Protein AF-0000000072587285 (afdb_homodimer)

Foldseek 3Di:
DPPPPPPPQQPPPVDDCPVCVVPVPPPDPPDPPPVVAPDWDKDWDDDPWWIKMKTFAPPFDPVQWDWDADFQKIKIKGFAADPPDDDVPDDDDDDRHDGGMDMDMTGDDATWDPVPKDWDDDNRMIMIITTGDDPPPPPPPPPD/DPPPPPPPQQPPPVDDCPVCVVPVPPPDPPDPPPVVAPDWDKDWDDDPWWIKMKTFAPPFDPVQWDWDADFQKIKIKGFAADPPDDDVPDDDDDDRHDGGMDMDMTGDDATWDPVPKDWDDDPRMIMIITTGDDPPPPPPPPPD

Organism: Burkholderia pseudomallei (strain K96243) (NCBI:txid272560)

Solvent-accessible surface area (backbone atoms only — not comparable to full-atom values): 17043 Å² total; per-residue (Å²): 134,84,78,76,74,77,75,55,51,74,49,78,60,83,62,69,62,70,68,46,58,73,63,45,75,73,76,59,92,66,64,83,71,59,81,72,54,76,66,69,35,41,31,31,35,34,43,93,56,30,37,40,36,40,34,48,44,53,63,42,52,74,89,42,53,46,78,46,73,57,63,33,32,43,36,42,34,38,48,32,85,62,82,77,72,64,54,92,71,44,42,82,76,41,82,54,60,74,65,45,74,47,70,51,72,44,48,54,97,52,46,43,31,66,86,73,38,47,77,48,78,51,36,11,26,39,39,36,42,42,30,47,44,75,72,70,71,74,73,70,73,69,81,120,136,84,77,75,73,77,74,58,52,72,51,77,60,81,62,66,61,71,66,45,58,75,62,48,74,73,79,58,92,65,64,84,72,58,82,74,43,81,68,67,35,42,31,32,34,33,43,95,55,30,36,38,36,39,33,48,44,53,61,41,52,76,90,41,53,46,78,45,73,56,62,32,31,42,35,42,36,36,47,32,85,61,81,78,71,63,54,93,71,45,42,81,74,42,82,55,60,72,64,44,76,47,72,52,73,45,49,54,96,51,46,44,31,66,86,75,38,48,76,48,79,52,37,11,26,39,36,35,43,40,30,47,44,76,72,70,71,74,73,70,71,68,79,120

InterPro domains:
  IPR002068 Alpha crystallin/Hsp20 domain [PF00011] (44-140)
  IPR002068 Alpha crystallin/Hsp20 domain [PS01031] (33-144)
  IPR008978 HSP20-like chaperone [G3DSA:2.60.40.790] (2-144)
  IPR008978 HSP20-like chaperone [SSF49764] (21-143)
  IPR031107 Small heat shock protein [PTHR11527] (32-139)

Secondary structure (DSSP, 8-state):
--------TTS-----HHHHHHT----SS--TTSTTSS---EEEEE-SSEEEEEEE-TT--GGGEEEEEETTEEEEEEEE-----PPTT-EEEEE-S--EEEEEEEE-SS-B-GGG-EEEEETTEEEEEEEBPP----------/--------TTS-----HHHHHHT----SS--TTSTTSS---EEEEE-SSEEEEEEE-TT--GGGEEEEEETTEEEEEEEE-----PPTT-EEEEE-S--EEEEEEEE-SS-B-GGG-EEEEETTEEEEEEEBPP----------

pLDDT: mean 75.53, std 24.61, range [30.22, 98.62]

Nearest PDB structures (foldseek):
  4eld-assembly1_A  TM=8.552E-01  e=4.684E-08  Methanocaldococcus jannaschii DSM 2661
  5ds2-assembly2_D  TM=8.994E-01  e=4.684E-08  Pisum sativum
  2byu-assembly1_B  TM=8.882E-01  e=5.533E-08  Triticum aestivum
  1shs-assembly1_A  TM=8.468E-01  e=7.303E-08  Methanocaldococcus jannaschii
  1gme-assembly1_A  TM=6.618E-01  e=1.203E-07  Triticum aestivum

Sequence (288 aa):
MSNVTRYDPFSLEPVSDLFQGLFRPLRGIADADDEKLASMKIDVTENDQAYAVKAELPGVDKNDINVQIDGNTVSISAKVERNKELKEGERVIRRERYSGEFARTFSLANELDRDAASAQYQDGVLSLTLPKKASSEKKKLTIGMSNVTRYDPFSLEPVSDLFQGLFRPLRGIADADDEKLASMKIDVTENDQAYAVKAELPGVDKNDINVQIDGNTVSISAKVERNKELKEGERVIRRERYSGEFARTFSLANELDRDAASAQYQDGVLSLTLPKKASSEKKKLTIG

Structure (mmCIF, N/CA/C/O backbone):
data_AF-0000000072587285-model_v1
#
loop_
_entity.id
_entity.type
_entity.pdbx_description
1 polymer 'HSP20/alpha crystallin family protein'
#
loop_
_atom_site.group_PDB
_atom_site.id
_atom_site.type_symbol
_atom_site.label_atom_id
_atom_site.label_alt_id
_atom_site.label_comp_id
_atom_site.label_asym_id
_atom_site.label_entity_id
_atom_site.label_seq_id
_atom_site.pdbx_PDB_ins_code
_atom_site.Cartn_x
_atom_site.Cartn_y
_atom_site.Cartn_z
_atom_site.occupancy
_atom_site.B_iso_or_equiv
_atom_site.auth_seq_id
_atom_site.auth_comp_id
_atom_site.auth_asym_id
_atom_site.auth_atom_id
_atom_site.pdbx_PDB_model_num
ATOM 1 N N . MET A 1 1 ? 2.082 -43.625 9.641 1 30.22 1 MET A N 1
ATOM 2 C CA . MET A 1 1 ? 1.305 -42.406 9.516 1 30.22 1 MET A CA 1
ATOM 3 C C . MET A 1 1 ? 2.16 -41.281 8.938 1 30.22 1 MET A C 1
ATOM 5 O O . MET A 1 1 ? 3.152 -40.875 9.547 1 30.22 1 MET A O 1
ATOM 9 N N . SER A 1 2 ? 2.4 -41.094 7.543 1 32.25 2 SER A N 1
ATOM 10 C CA . SER A 1 2 ? 3.369 -40.312 6.793 1 32.25 2 SER A CA 1
ATOM 11 C C . SER A 1 2 ? 3.117 -38.812 6.977 1 32.25 2 SER A C 1
ATOM 13 O O . SER A 1 2 ? 2.016 -38.312 6.711 1 32.25 2 SER A O 1
ATOM 15 N N . ASN A 1 3 ? 3.654 -38.25 7.941 1 34.62 3 ASN A N 1
ATOM 16 C CA . ASN A 1 3 ? 3.607 -36.812 8.234 1 34.62 3 ASN A CA 1
ATOM 17 C C . ASN A 1 3 ? 4.02 -35.969 7.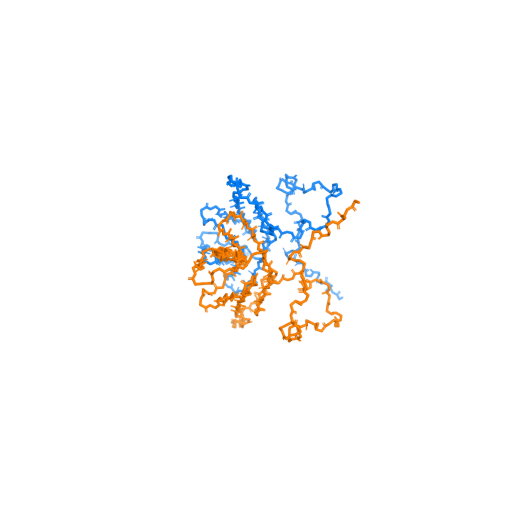031 1 34.62 3 ASN A C 1
ATOM 19 O O . ASN A 1 3 ? 5.207 -35.875 6.707 1 34.62 3 ASN A O 1
ATOM 23 N N . VAL A 1 4 ? 3.219 -35.938 5.98 1 38 4 VAL A N 1
ATOM 24 C CA . VAL A 1 4 ? 3.451 -35.094 4.812 1 38 4 VAL A CA 1
ATOM 25 C C . VAL A 1 4 ? 3.705 -33.625 5.258 1 38 4 VAL A C 1
ATOM 27 O O . VAL A 1 4 ? 2.822 -33 5.828 1 38 4 VAL A O 1
ATOM 30 N N . THR A 1 5 ? 4.898 -33.281 5.613 1 39.72 5 THR A N 1
ATOM 31 C CA . THR A 1 5 ? 5.32 -31.922 5.938 1 39.72 5 THR A CA 1
ATOM 32 C C . THR A 1 5 ? 4.906 -30.953 4.84 1 39.72 5 THR A C 1
ATOM 34 O O . THR A 1 5 ? 5.336 -31.078 3.691 1 39.72 5 THR A O 1
ATOM 37 N N . ARG A 1 6 ? 3.707 -30.422 4.859 1 39.44 6 ARG A N 1
ATOM 38 C CA . ARG A 1 6 ? 3.244 -29.359 3.955 1 39.44 6 ARG A CA 1
ATOM 39 C C . ARG A 1 6 ? 4.297 -28.281 3.799 1 39.44 6 ARG A C 1
ATOM 41 O O . ARG A 1 6 ? 4.715 -27.656 4.781 1 39.44 6 ARG A O 1
ATOM 48 N N . TYR A 1 7 ? 5.234 -28.438 2.842 1 42.38 7 TYR A N 1
ATOM 49 C CA . TYR A 1 7 ? 6.215 -27.422 2.461 1 42.38 7 TYR A CA 1
ATOM 50 C C . TYR A 1 7 ? 5.562 -26.062 2.312 1 42.38 7 TYR A C 1
ATOM 52 O O . TYR A 1 7 ? 4.602 -25.906 1.552 1 42.38 7 TYR A O 1
ATOM 60 N N . ASP A 1 8 ? 5.57 -25.219 3.193 1 47.56 8 ASP A N 1
ATOM 61 C CA . ASP A 1 8 ? 5.137 -23.828 3.092 1 47.56 8 ASP A CA 1
ATOM 62 C C . ASP A 1 8 ? 5.898 -23.094 1.987 1 47.56 8 ASP A C 1
ATOM 64 O O . ASP A 1 8 ? 7.09 -22.812 2.131 1 47.56 8 ASP A O 1
ATOM 68 N N . PRO A 1 9 ? 5.43 -23.188 0.84 1 50.22 9 PRO A N 1
ATOM 69 C CA . PRO A 1 9 ? 6.152 -22.578 -0.284 1 50.22 9 PRO A CA 1
ATOM 70 C C . PRO A 1 9 ? 6.535 -21.125 -0.029 1 50.22 9 PRO A C 1
ATOM 72 O O . PRO A 1 9 ? 7.352 -20.562 -0.76 1 50.22 9 PRO A O 1
ATOM 75 N N . PHE A 1 10 ? 5.793 -20.688 0.885 1 49.09 10 PHE A N 1
ATOM 76 C CA . PHE A 1 10 ? 6.09 -19.297 1.212 1 49.09 10 PHE A CA 1
ATOM 77 C C . PHE A 1 10 ? 7.102 -19.203 2.35 1 49.09 10 PHE A C 1
ATOM 79 O O . PHE A 1 10 ? 7.25 -18.156 2.98 1 49.09 10 PHE A O 1
ATOM 86 N N . SER A 1 11 ? 7.496 -20.469 2.797 1 41.84 11 SER A N 1
ATOM 87 C CA . SER A 1 11 ? 8.586 -20.359 3.756 1 41.84 11 SER A CA 1
ATOM 88 C C . SER A 1 11 ? 9.75 -19.562 3.18 1 41.84 11 SER A C 1
ATOM 90 O O . SER A 1 11 ? 10.109 -19.734 2.014 1 41.84 11 SER A O 1
ATOM 92 N N . LEU A 1 12 ? 9.883 -18.438 3.588 1 41.12 12 LEU A N 1
ATOM 93 C CA . LEU A 1 12 ? 11.016 -17.609 3.166 1 41.12 12 LEU A CA 1
ATOM 94 C C . LEU A 1 12 ? 12.273 -18.453 3.01 1 41.12 12 LEU A C 1
ATOM 96 O O . LEU A 1 12 ? 12.938 -18.781 3.998 1 41.12 12 LEU A O 1
ATOM 100 N N . GLU A 1 13 ? 12.297 -19.562 2.312 1 37.84 13 GLU A N 1
ATOM 101 C CA . GLU A 1 13 ? 13.656 -20.031 2.055 1 37.84 13 GLU A CA 1
ATOM 102 C C . GLU A 1 13 ? 14.555 -18.875 1.622 1 37.84 13 GLU A C 1
ATOM 104 O O . GLU A 1 13 ? 14.125 -17.984 0.896 1 37.84 13 GLU A O 1
ATOM 109 N N . PRO A 1 14 ? 15.672 -18.766 2.344 1 35.34 14 PRO A N 1
ATOM 110 C CA . PRO A 1 14 ? 16.578 -17.703 1.887 1 35.34 14 PRO A CA 1
ATOM 111 C C . PRO A 1 14 ? 16.766 -17.703 0.372 1 35.34 14 PRO A C 1
ATOM 113 O O . PRO A 1 14 ? 17.203 -18.703 -0.2 1 35.34 14 PRO A O 1
ATOM 116 N N . VAL A 1 15 ? 15.938 -17.438 -0.526 1 37.34 15 VAL A N 1
ATOM 117 C CA . VAL A 1 15 ? 16.375 -17.188 -1.896 1 37.34 15 VAL A CA 1
ATOM 118 C C . VAL A 1 15 ? 17.859 -16.875 -1.915 1 37.34 15 VAL A C 1
ATOM 120 O O . VAL A 1 15 ? 18.406 -16.359 -0.941 1 37.34 15 VAL A O 1
ATOM 123 N N . SER A 1 16 ? 18.688 -17.25 -2.998 1 36.22 16 SER A N 1
ATOM 124 C CA . SER A 1 16 ? 20.141 -17.156 -3.148 1 36.22 16 SER A CA 1
ATOM 125 C C . SER A 1 16 ? 20.688 -15.914 -2.445 1 36.22 16 SER A C 1
ATOM 127 O O . SER A 1 16 ? 20 -14.898 -2.342 1 36.22 16 SER A O 1
ATOM 129 N N . ASP A 1 17 ? 21.797 -16.016 -1.615 1 36.94 17 ASP A N 1
ATOM 130 C CA . ASP A 1 17 ? 22.781 -15.148 -0.986 1 36.94 17 ASP A CA 1
ATOM 131 C C . ASP A 1 17 ? 22.953 -13.852 -1.774 1 36.94 17 ASP A C 1
ATOM 133 O O . ASP A 1 17 ? 23.516 -12.883 -1.268 1 36.94 17 ASP A O 1
ATOM 137 N N . LEU A 1 18 ? 22.812 -13.891 -3.066 1 36.41 18 LEU A N 1
ATOM 138 C CA . LEU A 1 18 ? 23.203 -12.75 -3.889 1 36.41 18 LEU A CA 1
ATOM 139 C C . LEU A 1 18 ? 22.328 -11.539 -3.592 1 36.41 18 LEU A C 1
ATOM 141 O O . LEU A 1 18 ? 22.844 -10.422 -3.465 1 36.41 18 LEU A O 1
ATOM 145 N N . PHE A 1 19 ? 21 -11.648 -3.668 1 40.25 19 PHE A N 1
ATOM 146 C CA . PHE A 1 19 ? 20.203 -10.477 -3.34 1 40.25 19 PHE A CA 1
ATOM 147 C C . PHE A 1 19 ? 20.016 -10.352 -1.833 1 40.25 19 PHE A C 1
ATOM 149 O O . PHE A 1 19 ? 19.781 -9.258 -1.316 1 40.25 19 PHE A O 1
ATOM 156 N N . GLN A 1 20 ? 19.906 -11.406 -1.027 1 41.12 20 GLN A N 1
ATOM 157 C CA . GLN A 1 20 ? 19.891 -11.344 0.43 1 41.12 20 GLN A CA 1
ATOM 158 C C . GLN A 1 20 ? 21.203 -10.797 0.969 1 41.12 20 GLN A C 1
ATOM 160 O O . GLN A 1 20 ? 21.234 -10.117 1.999 1 41.12 20 GLN A O 1
ATOM 165 N N . GLY A 1 21 ? 22.344 -11.336 0.447 1 39.72 21 GLY A N 1
ATOM 166 C CA . GLY A 1 21 ? 23.625 -10.781 0.869 1 39.72 21 GLY A CA 1
ATOM 167 C C . GLY A 1 21 ? 23.703 -9.281 0.704 1 39.72 21 GLY A C 1
ATOM 168 O O . GLY A 1 21 ? 24.422 -8.609 1.445 1 39.72 21 GLY A O 1
ATOM 169 N N . LEU A 1 22 ? 23.344 -8.734 -0.461 1 38.84 22 LEU A N 1
ATOM 170 C CA . LEU A 1 22 ? 23.531 -7.305 -0.664 1 38.84 22 LEU A CA 1
ATOM 171 C C . LEU A 1 22 ? 22.594 -6.508 0.241 1 38.84 22 LEU A C 1
ATOM 173 O O . LEU A 1 22 ? 22.922 -5.391 0.652 1 38.84 22 LEU A O 1
ATOM 177 N N . PHE A 1 23 ? 21.328 -7 0.451 1 38.38 23 PHE A N 1
ATOM 178 C CA . PHE A 1 23 ? 20.5 -6.223 1.368 1 38.38 23 PHE A CA 1
ATOM 179 C C . PHE A 1 23 ? 20.422 -6.902 2.73 1 38.38 23 PHE A C 1
ATOM 181 O O . PHE A 1 23 ? 19.375 -7.445 3.102 1 38.38 23 PHE A O 1
ATOM 188 N N . ARG A 1 24 ? 21.281 -7.797 3.184 1 36.62 24 ARG A N 1
ATOM 189 C CA . ARG A 1 24 ? 21.25 -8.141 4.602 1 36.62 24 ARG A CA 1
ATOM 190 C C . ARG A 1 24 ? 21.297 -6.883 5.469 1 36.62 24 ARG A C 1
ATOM 192 O O . ARG A 1 24 ? 22.234 -6.086 5.371 1 36.62 24 ARG A O 1
ATOM 199 N N . PRO A 1 25 ? 20.281 -6.395 6.125 1 36.66 25 PRO A N 1
ATOM 200 C CA . PRO A 1 25 ? 20.75 -5.504 7.188 1 36.66 25 PRO A CA 1
ATOM 201 C C . PRO A 1 25 ? 21.875 -6.117 8.016 1 36.66 25 PRO A C 1
ATOM 203 O O . PRO A 1 25 ? 21.922 -7.34 8.188 1 36.66 25 PRO A O 1
ATOM 206 N N . LEU A 1 26 ? 23 -5.852 7.934 1 34.44 26 LEU A N 1
ATOM 207 C CA . LEU A 1 26 ? 23.875 -6.113 9.07 1 34.44 26 LEU A CA 1
ATOM 208 C C . LEU A 1 26 ? 23.094 -6.148 10.375 1 34.44 26 LEU A C 1
ATOM 210 O O . LEU A 1 26 ? 22.281 -5.254 10.641 1 34.44 26 LEU A O 1
ATOM 214 N N . ARG A 1 27 ? 22.797 -7.25 11.031 1 37.47 27 ARG A N 1
ATOM 215 C CA . ARG A 1 27 ? 22.359 -7.461 12.406 1 37.47 27 ARG A CA 1
ATOM 216 C C . ARG A 1 27 ? 22.969 -6.422 13.344 1 37.47 27 ARG A C 1
ATOM 218 O O . ARG A 1 27 ? 22.984 -6.617 14.562 1 37.47 27 ARG A O 1
ATOM 225 N N . GLY A 1 28 ? 23.984 -5.668 13.18 1 36 28 GLY A N 1
ATOM 226 C CA . GLY A 1 28 ? 24.203 -4.879 14.375 1 36 28 GLY A CA 1
ATOM 227 C C . GLY A 1 28 ? 22.922 -4.41 15.039 1 36 28 GLY A C 1
ATOM 228 O O . GLY A 1 28 ? 21.844 -4.578 14.484 1 36 28 GLY A O 1
ATOM 229 N N . ILE A 1 29 ? 23.031 -3.492 16.281 1 33.5 29 ILE A N 1
ATOM 230 C CA . ILE A 1 29 ? 22.078 -2.895 17.203 1 33.5 29 ILE A CA 1
ATOM 231 C C . ILE A 1 29 ? 20.891 -2.33 16.422 1 33.5 29 ILE A C 1
ATOM 233 O O . ILE A 1 29 ? 20.672 -1.115 16.391 1 33.5 29 ILE A O 1
ATOM 237 N N . ALA A 1 30 ? 20.922 -2.381 15.172 1 36.53 30 ALA A N 1
ATOM 238 C CA . ALA A 1 30 ? 19.75 -1.703 14.602 1 36.53 30 ALA A CA 1
ATOM 239 C C . ALA A 1 30 ? 18.453 -2.371 15.055 1 36.53 30 ALA A C 1
ATOM 241 O O . ALA A 1 30 ? 18.344 -3.6 15.047 1 36.53 30 ALA A O 1
ATOM 242 N N . ASP A 1 31 ? 17.625 -1.826 15.961 1 35.41 31 ASP A N 1
ATOM 243 C CA . ASP A 1 31 ? 16.391 -2.152 16.656 1 35.41 31 ASP A CA 1
ATOM 244 C C . ASP A 1 31 ? 15.438 -2.939 15.758 1 35.41 31 ASP A C 1
ATOM 246 O O . ASP A 1 31 ? 15.359 -2.684 14.555 1 35.41 31 ASP A O 1
ATOM 250 N N . ALA A 1 32 ? 15.008 -4.199 16.062 1 37.59 32 ALA A N 1
ATOM 251 C CA . ALA A 1 32 ? 13.93 -5.082 15.609 1 37.59 32 ALA A CA 1
ATOM 252 C C . ALA A 1 32 ? 12.875 -4.305 14.828 1 37.59 32 ALA A C 1
ATOM 254 O O . ALA A 1 32 ? 12 -4.898 14.188 1 37.59 32 ALA A O 1
ATOM 255 N N . ASP A 1 33 ? 12.656 -2.986 15.086 1 38.62 33 ASP A N 1
ATOM 256 C CA . ASP A 1 33 ? 11.586 -2.148 14.555 1 38.62 33 ASP A CA 1
ATOM 257 C C . ASP A 1 33 ? 11.75 -1.935 13.047 1 38.62 33 ASP A C 1
ATOM 259 O O . ASP A 1 33 ? 10.812 -1.504 12.375 1 38.62 33 ASP A O 1
ATOM 263 N N . ASP A 1 34 ? 12.922 -1.906 12.5 1 39.88 34 ASP A N 1
ATOM 264 C CA . ASP A 1 34 ? 13.094 -1.445 11.125 1 39.88 34 ASP A CA 1
ATOM 265 C C . ASP A 1 34 ? 12.625 -2.504 10.125 1 39.88 34 ASP A C 1
ATOM 267 O O . ASP A 1 34 ? 12.203 -2.174 9.016 1 39.88 34 ASP A O 1
ATOM 271 N N . GLU A 1 35 ? 12.961 -3.82 10.344 1 42.41 35 GLU A N 1
ATOM 272 C CA . GLU A 1 35 ? 12.734 -4.914 9.406 1 42.41 35 GLU A CA 1
ATOM 273 C C . GLU A 1 35 ? 11.242 -5.082 9.109 1 42.41 35 GLU A C 1
ATOM 275 O O . GLU A 1 35 ? 10.875 -5.738 8.133 1 42.41 35 GLU A O 1
ATOM 280 N N . LYS A 1 36 ? 10.477 -4.875 10.164 1 45.5 36 LYS A N 1
ATOM 281 C CA . LYS A 1 36 ? 9.031 -4.902 10.008 1 45.5 36 LYS A CA 1
ATOM 282 C C . LYS A 1 36 ? 8.578 -3.969 8.883 1 45.5 36 LYS A C 1
ATOM 284 O O . LYS A 1 36 ? 7.379 -3.795 8.656 1 45.5 36 LYS A O 1
ATOM 289 N N . LEU A 1 37 ? 9.359 -2.984 8.422 1 45.22 37 LEU A N 1
ATOM 290 C CA . LEU A 1 37 ? 9.094 -1.803 7.609 1 45.22 37 LEU A CA 1
ATOM 291 C C . LEU A 1 37 ? 8.414 -2.184 6.301 1 45.22 37 LEU A C 1
ATOM 293 O O . LEU A 1 37 ? 7.195 -2.041 6.168 1 45.22 37 LEU A O 1
ATOM 297 N N . ALA A 1 38 ? 9.328 -2.117 4.996 1 53.53 38 ALA A N 1
ATOM 298 C CA . ALA A 1 38 ? 8.68 -2.045 3.688 1 53.53 38 ALA A CA 1
ATOM 299 C C . ALA A 1 38 ? 8.148 -3.41 3.264 1 53.53 38 ALA A C 1
ATOM 301 O O . ALA A 1 38 ? 8.805 -4.133 2.508 1 53.53 38 ALA A O 1
ATOM 302 N N . SER A 1 39 ? 7.383 -3.988 4.137 1 69.5 39 SER A N 1
ATOM 303 C CA . SER A 1 39 ? 6.957 -5.34 3.793 1 69.5 39 SER A CA 1
ATOM 304 C C . SER A 1 39 ? 5.848 -5.324 2.748 1 69.5 39 SER A C 1
ATOM 306 O O . SER A 1 39 ? 4.84 -4.633 2.914 1 69.5 39 SER A O 1
ATOM 308 N N . MET A 1 40 ? 6.176 -5.738 1.525 1 88.69 40 MET A N 1
ATOM 309 C CA . MET A 1 40 ? 5.207 -5.953 0.453 1 88.69 40 MET A CA 1
ATOM 310 C C . MET A 1 40 ? 4.211 -7.047 0.827 1 88.69 40 MET A C 1
ATOM 312 O O . MET A 1 40 ? 4.59 -8.211 0.976 1 88.69 40 MET A O 1
ATOM 316 N N . LYS A 1 41 ? 2.973 -6.633 1.103 1 90.44 41 LYS A N 1
ATOM 317 C CA . LYS A 1 41 ? 1.932 -7.613 1.384 1 90.44 41 LYS A CA 1
ATOM 318 C C . LYS A 1 41 ? 1.42 -8.258 0.097 1 90.44 41 LYS A C 1
ATOM 320 O O . LYS A 1 41 ? 1.134 -7.559 -0.879 1 90.44 41 LYS A O 1
ATOM 325 N N . ILE A 1 42 ? 1.24 -9.609 0.115 1 93 42 ILE A N 1
ATOM 326 C CA . ILE A 1 42 ? 0.835 -10.328 -1.092 1 93 42 ILE A CA 1
ATOM 327 C C . ILE A 1 42 ? -0.316 -11.273 -0.77 1 93 42 ILE A C 1
ATOM 329 O O . ILE A 1 42 ? -0.31 -11.938 0.272 1 93 42 ILE A O 1
ATOM 333 N N . ASP A 1 43 ? -1.299 -11.32 -1.658 1 94.06 43 ASP A N 1
ATOM 334 C CA . ASP A 1 43 ? -2.289 -12.391 -1.717 1 94.06 43 ASP A CA 1
ATOM 335 C C . ASP A 1 43 ? -2.031 -13.312 -2.904 1 94.06 43 ASP A C 1
ATOM 337 O O . ASP A 1 43 ? -1.696 -12.852 -3.998 1 94.06 43 ASP A O 1
ATOM 341 N N . VAL A 1 44 ? -2.158 -14.594 -2.684 1 95.94 44 VAL A N 1
ATOM 342 C CA . VAL A 1 44 ? -2.049 -15.562 -3.768 1 95.94 44 VAL A CA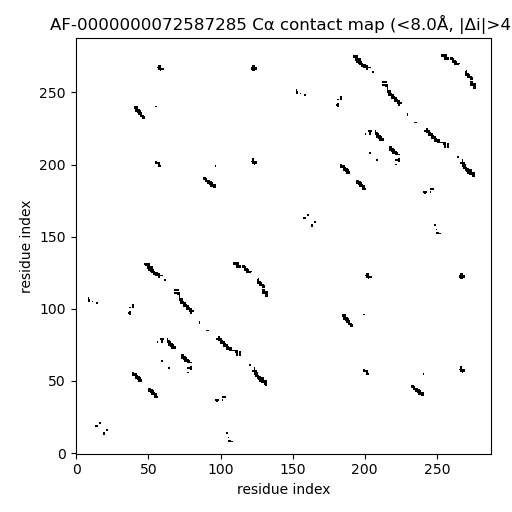 1
ATOM 343 C C . VAL A 1 44 ? -3.242 -16.516 -3.734 1 95.94 44 VAL A C 1
ATOM 345 O O . VAL A 1 44 ? -3.531 -17.125 -2.701 1 95.94 44 VAL A O 1
ATOM 348 N N . THR A 1 45 ? -3.922 -16.609 -4.809 1 95.81 45 THR A N 1
ATOM 349 C CA . THR A 1 45 ? -4.977 -17.594 -4.984 1 95.81 45 THR A CA 1
ATOM 350 C C . THR A 1 45 ? -4.684 -18.484 -6.191 1 95.81 45 THR A C 1
ATOM 352 O O . THR A 1 45 ? -3.859 -18.141 -7.039 1 95.81 45 THR A O 1
ATOM 355 N N . GLU A 1 46 ? -5.371 -19.625 -6.168 1 95.88 46 GLU A N 1
ATOM 356 C CA . GLU A 1 46 ? -5.098 -20.609 -7.215 1 95.88 46 GLU A CA 1
ATOM 357 C C . GLU A 1 46 ? -6.387 -21.25 -7.711 1 95.88 46 GLU A C 1
ATOM 359 O O . GLU A 1 46 ? -7.289 -21.531 -6.918 1 95.88 46 GLU A O 1
ATOM 364 N N . ASN A 1 47 ? -6.52 -21.469 -8.977 1 94.94 47 ASN A N 1
ATOM 365 C CA . ASN A 1 47 ? -7.473 -22.406 -9.562 1 94.94 47 ASN A CA 1
ATOM 366 C C . ASN A 1 47 ? -6.777 -23.422 -10.453 1 94.94 47 ASN A C 1
ATOM 368 O O . ASN A 1 47 ? -5.551 -23.547 -10.43 1 94.94 47 ASN A O 1
ATOM 372 N N . ASP A 1 48 ? -7.543 -24.172 -11.148 1 93.94 48 ASP A N 1
ATOM 373 C CA . ASP A 1 48 ? -6.949 -25.266 -11.906 1 93.94 48 ASP A CA 1
ATOM 374 C C . ASP A 1 48 ? -6.047 -24.75 -13.023 1 93.94 48 ASP A C 1
ATOM 376 O O . ASP A 1 48 ? -5.09 -25.422 -13.422 1 93.94 48 ASP A O 1
ATOM 380 N N . GLN A 1 49 ? -6.258 -23.562 -13.391 1 95.5 49 GLN A N 1
ATOM 381 C CA . GLN A 1 49 ? -5.613 -23.078 -14.602 1 95.5 49 GLN A CA 1
ATOM 382 C C . GLN A 1 49 ? -4.473 -22.109 -14.273 1 95.5 49 GLN A C 1
ATOM 384 O O . GLN A 1 49 ? -3.527 -21.969 -15.055 1 95.5 49 GLN A O 1
ATOM 389 N N . ALA A 1 50 ? -4.656 -21.453 -13.148 1 97.5 50 ALA A N 1
ATOM 390 C CA . ALA A 1 50 ? -3.723 -20.344 -12.953 1 97.5 50 ALA A CA 1
ATOM 391 C C . ALA A 1 50 ? -3.629 -19.953 -11.484 1 97.5 50 ALA A C 1
ATOM 393 O O . ALA A 1 50 ? -4.453 -20.375 -10.664 1 97.5 50 ALA A O 1
ATOM 394 N N . TYR A 1 51 ? -2.57 -19.203 -11.18 1 97.31 51 TYR A N 1
ATOM 395 C CA . TYR A 1 51 ? -2.477 -18.438 -9.938 1 97.31 51 TYR A CA 1
ATOM 396 C C . TYR A 1 51 ? -2.809 -16.969 -10.172 1 97.31 51 TYR A C 1
ATOM 398 O O . TYR A 1 51 ? -2.486 -16.406 -11.219 1 97.31 51 TYR A O 1
ATOM 406 N N . ALA A 1 52 ? -3.412 -16.406 -9.18 1 97.31 52 ALA A N 1
ATOM 407 C CA . ALA A 1 52 ? -3.596 -14.953 -9.133 1 97.31 52 ALA A CA 1
ATOM 408 C C . ALA A 1 52 ? -2.844 -14.344 -7.949 1 97.31 52 ALA A C 1
ATOM 410 O O . ALA A 1 52 ? -2.977 -14.812 -6.812 1 97.31 52 ALA A O 1
ATOM 411 N N . VAL A 1 53 ? -2.037 -13.32 -8.25 1 97.19 53 VAL A N 1
ATOM 412 C CA . VAL A 1 53 ? -1.246 -12.664 -7.215 1 97.19 53 VAL A CA 1
ATOM 413 C C . VAL A 1 53 ? -1.627 -11.188 -7.137 1 97.19 53 VAL A C 1
ATOM 415 O O . VAL A 1 53 ? -1.753 -10.516 -8.164 1 97.19 53 VAL A O 1
ATOM 418 N N . LYS A 1 54 ? -1.866 -10.75 -5.957 1 96.31 54 LYS A N 1
ATOM 419 C CA . LYS A 1 54 ? -2.016 -9.32 -5.688 1 96.31 54 LYS A CA 1
ATOM 420 C C . LYS A 1 54 ? -0.953 -8.828 -4.711 1 96.31 54 LYS A C 1
ATOM 422 O O . LYS A 1 54 ? -0.826 -9.359 -3.605 1 96.31 54 LYS A O 1
ATOM 427 N N . ALA A 1 55 ? -0.158 -7.82 -5.105 1 95.56 55 ALA A N 1
ATOM 428 C CA . ALA A 1 55 ? 0.925 -7.27 -4.293 1 95.56 55 ALA A CA 1
ATOM 429 C C . ALA A 1 55 ? 0.73 -5.773 -4.062 1 95.56 55 ALA A C 1
ATOM 431 O O . ALA A 1 55 ? 0.493 -5.02 -5.004 1 95.56 55 ALA A O 1
ATOM 432 N N . GLU A 1 56 ? 0.852 -5.391 -2.836 1 94.19 56 GLU A N 1
ATOM 433 C CA . GLU A 1 56 ? 0.74 -3.969 -2.527 1 94.19 56 GLU A CA 1
ATOM 434 C C . GLU A 1 56 ? 2.068 -3.25 -2.746 1 94.19 56 GLU A C 1
ATOM 436 O O . GLU A 1 56 ? 3.066 -3.564 -2.094 1 94.19 56 GLU A O 1
ATOM 441 N N . LEU A 1 57 ? 2.033 -2.277 -3.645 1 94.69 57 LEU A N 1
ATOM 442 C CA . LEU A 1 57 ? 3.172 -1.429 -3.975 1 94.69 57 LEU A CA 1
ATOM 443 C C . LEU A 1 57 ? 2.754 0.035 -4.055 1 94.69 57 LEU A C 1
ATOM 445 O O . LEU A 1 57 ? 2.914 0.674 -5.098 1 94.69 57 LEU A O 1
ATOM 449 N N . PRO A 1 58 ? 2.32 0.555 -2.99 1 94.12 58 PRO A N 1
ATOM 450 C CA . PRO A 1 58 ? 1.791 1.919 -3.064 1 94.12 58 PRO A CA 1
ATOM 451 C C . PRO A 1 58 ? 2.865 2.951 -3.4 1 94.12 58 PRO A C 1
ATOM 453 O O . PRO A 1 58 ? 3.941 2.945 -2.799 1 94.12 58 PRO A O 1
ATOM 456 N N . GLY A 1 59 ? 2.584 3.842 -4.301 1 93.5 59 GLY A N 1
ATOM 457 C CA . GLY A 1 59 ? 3.426 4.98 -4.625 1 93.5 59 GLY A CA 1
ATOM 458 C C . GLY A 1 59 ? 4.516 4.652 -5.625 1 93.5 59 GLY A C 1
ATOM 459 O O . GLY A 1 59 ? 5.336 5.508 -5.961 1 93.5 59 GLY A O 1
ATOM 460 N N . VAL A 1 60 ? 4.465 3.461 -6.094 1 93.88 60 VAL A N 1
ATOM 461 C CA . VAL A 1 60 ? 5.484 3.068 -7.062 1 93.88 60 VAL A CA 1
ATOM 462 C C . VAL A 1 60 ? 5.012 3.41 -8.477 1 93.88 60 VAL A C 1
ATOM 464 O O . VAL A 1 60 ? 3.84 3.217 -8.812 1 93.88 60 VAL A O 1
ATOM 467 N N . ASP A 1 61 ? 5.973 3.961 -9.219 1 93.19 61 ASP A N 1
ATOM 468 C CA . ASP A 1 61 ? 5.691 4.102 -10.641 1 93.19 61 ASP A CA 1
ATOM 469 C C . ASP A 1 61 ? 5.652 2.74 -11.336 1 93.19 61 ASP A C 1
ATOM 471 O O . ASP A 1 61 ? 6.496 1.882 -11.07 1 93.19 61 ASP A O 1
ATOM 475 N N . LYS A 1 62 ? 4.68 2.584 -12.188 1 94.56 62 LYS A N 1
ATOM 476 C CA . LYS A 1 62 ? 4.516 1.297 -12.859 1 94.56 62 LYS A CA 1
ATOM 477 C C . LYS A 1 62 ? 5.793 0.899 -13.602 1 94.56 62 LYS A C 1
ATOM 479 O O . LYS A 1 62 ? 6.117 -0.286 -13.695 1 94.56 62 LYS A O 1
ATOM 484 N N . ASN A 1 63 ? 6.539 1.875 -14.109 1 94.56 63 ASN A N 1
ATOM 485 C CA . ASN A 1 63 ? 7.75 1.605 -14.875 1 94.56 63 ASN A CA 1
ATOM 486 C C . ASN A 1 63 ? 8.906 1.185 -13.977 1 94.56 63 ASN A C 1
ATOM 488 O O . ASN A 1 63 ? 9.93 0.697 -14.461 1 94.56 63 ASN A O 1
ATOM 492 N N . ASP A 1 64 ? 8.672 1.313 -12.695 1 94.81 64 ASP A N 1
ATOM 493 C CA . ASP A 1 64 ? 9.711 0.943 -11.742 1 94.81 64 ASP A CA 1
ATOM 494 C C . ASP A 1 64 ? 9.406 -0.409 -11.094 1 94.81 64 ASP A C 1
ATOM 496 O O . ASP A 1 64 ? 10.008 -0.768 -10.078 1 94.81 64 ASP A O 1
ATOM 500 N N . ILE A 1 65 ? 8.469 -1.103 -11.633 1 96.5 65 ILE A N 1
ATOM 501 C CA . ILE A 1 65 ? 8.117 -2.438 -11.156 1 96.5 65 ILE A CA 1
ATOM 502 C C . ILE A 1 65 ? 8.672 -3.488 -12.109 1 96.5 65 ILE A C 1
ATOM 504 O O . ILE A 1 65 ? 8.484 -3.396 -13.328 1 96.5 65 ILE A O 1
ATOM 508 N N . ASN A 1 66 ? 9.398 -4.453 -11.508 1 97.25 66 ASN A N 1
ATOM 509 C CA . ASN A 1 66 ? 9.922 -5.566 -12.281 1 97.25 66 ASN A CA 1
ATOM 510 C C . ASN A 1 66 ? 9.406 -6.906 -11.766 1 97.25 66 ASN A C 1
ATOM 512 O O . ASN A 1 66 ? 9.477 -7.188 -10.57 1 97.25 66 ASN A O 1
ATOM 516 N N . VAL A 1 67 ? 8.82 -7.688 -12.703 1 97.94 67 VAL A N 1
ATOM 517 C CA . VAL A 1 67 ? 8.367 -9.039 -12.383 1 97.94 67 VAL A CA 1
ATOM 518 C C . VAL A 1 67 ? 9.141 -10.055 -13.219 1 97.94 67 VAL A C 1
ATOM 520 O O . VAL A 1 67 ? 9.203 -9.938 -14.445 1 97.94 67 VAL A O 1
ATOM 523 N N . GLN A 1 68 ? 9.688 -11.023 -12.523 1 97.81 68 GLN A N 1
ATOM 524 C CA . GLN A 1 68 ? 10.398 -12.094 -13.203 1 97.81 68 GLN A CA 1
ATOM 525 C C . GLN A 1 68 ? 9.805 -13.461 -12.852 1 97.81 68 GLN A C 1
ATOM 527 O O . GLN A 1 68 ? 9.469 -13.719 -11.695 1 97.81 68 GLN A O 1
ATOM 532 N N . ILE A 1 69 ? 9.648 -14.227 -13.867 1 97.75 69 ILE A N 1
ATOM 533 C CA . ILE A 1 69 ? 9.18 -15.594 -13.688 1 97.75 69 ILE A CA 1
ATOM 534 C C . ILE A 1 69 ? 10.242 -16.578 -14.172 1 97.75 69 ILE A C 1
ATOM 536 O O . ILE A 1 69 ? 10.68 -16.516 -15.328 1 97.75 69 ILE A O 1
ATOM 540 N N . ASP A 1 70 ? 10.664 -17.469 -13.305 1 96.44 70 ASP A N 1
ATOM 541 C CA . ASP A 1 70 ? 11.594 -18.547 -13.609 1 96.44 70 ASP A CA 1
ATOM 542 C C . ASP A 1 70 ? 11.062 -19.891 -13.117 1 96.44 70 ASP A C 1
ATOM 544 O O . ASP A 1 70 ? 11.219 -20.219 -11.938 1 96.44 70 ASP A O 1
ATOM 548 N N . GLY A 1 71 ? 10.57 -20.688 -14.141 1 95.62 71 GLY A N 1
ATOM 549 C CA . GLY A 1 71 ? 9.906 -21.922 -13.758 1 95.62 71 GLY A CA 1
ATOM 550 C C . GLY A 1 71 ? 8.688 -21.703 -12.891 1 95.62 71 GLY A C 1
ATOM 551 O O . GLY A 1 71 ? 7.695 -21.109 -13.336 1 95.62 71 GLY A O 1
ATOM 552 N N . ASN A 1 72 ? 8.773 -22.125 -11.648 1 96.56 72 ASN A N 1
ATOM 553 C CA . ASN A 1 72 ? 7.664 -21.953 -10.711 1 96.56 72 ASN A CA 1
ATOM 554 C C . ASN A 1 72 ? 7.961 -20.859 -9.695 1 96.56 72 ASN A C 1
ATOM 556 O O . ASN A 1 72 ? 7.27 -20.75 -8.68 1 96.56 72 ASN A O 1
ATOM 560 N N . THR A 1 73 ? 9.023 -20.078 -9.969 1 97.19 73 THR A N 1
ATOM 561 C CA . THR A 1 73 ? 9.445 -19.016 -9.055 1 97.19 73 THR A CA 1
ATOM 562 C C . THR A 1 73 ? 9.086 -17.656 -9.609 1 97.19 73 THR A C 1
ATOM 564 O O . THR A 1 73 ? 9.305 -17.375 -10.789 1 97.19 73 THR A O 1
ATOM 567 N N . VAL A 1 74 ? 8.492 -16.828 -8.781 1 96.69 74 VAL A N 1
ATOM 568 C CA . VAL A 1 74 ? 8.102 -15.469 -9.141 1 96.69 74 VAL A CA 1
ATOM 569 C C . VAL A 1 74 ? 8.875 -14.461 -8.281 1 96.69 74 VAL A C 1
ATOM 571 O O . VAL A 1 74 ? 8.914 -14.586 -7.059 1 96.69 74 VAL A O 1
ATOM 574 N N . SER A 1 75 ? 9.508 -13.461 -8.945 1 96.69 75 SER A N 1
ATOM 575 C CA . SER A 1 75 ? 10.203 -12.375 -8.258 1 96.69 75 SER A CA 1
ATOM 576 C C . SER A 1 75 ? 9.602 -11.023 -8.609 1 96.69 75 SER A C 1
ATOM 578 O O . SER A 1 75 ? 9.484 -10.68 -9.789 1 96.69 75 SER A O 1
ATOM 580 N N . ILE A 1 76 ? 9.227 -10.336 -7.535 1 96.12 76 ILE A N 1
ATOM 581 C CA . ILE A 1 76 ? 8.727 -8.977 -7.699 1 96.12 76 ILE A CA 1
ATOM 582 C C . ILE A 1 76 ? 9.695 -7.988 -7.055 1 96.12 76 ILE A C 1
ATOM 584 O O . ILE A 1 76 ? 10.078 -8.156 -5.895 1 96.12 76 ILE A O 1
ATOM 588 N N . SER A 1 77 ? 10.094 -7.039 -7.824 1 94.69 77 SER A N 1
ATOM 589 C CA . SER A 1 77 ? 10.938 -5.984 -7.277 1 94.69 77 SER A CA 1
ATOM 590 C C . SER A 1 77 ? 10.469 -4.605 -7.734 1 94.69 77 SER A C 1
ATOM 592 O O . SER A 1 77 ? 9.867 -4.473 -8.797 1 94.69 77 SER A O 1
ATOM 594 N N . ALA A 1 78 ? 10.719 -3.646 -6.852 1 92.81 78 ALA A N 1
ATOM 595 C CA . ALA A 1 78 ? 10.359 -2.264 -7.16 1 92.81 78 ALA A CA 1
ATOM 596 C C . ALA A 1 78 ? 11.258 -1.286 -6.41 1 92.81 78 ALA A C 1
ATOM 598 O O . ALA A 1 78 ? 11.961 -1.673 -5.473 1 92.81 78 ALA A O 1
ATOM 599 N N . LYS A 1 79 ? 11.273 -0.109 -6.965 1 88.06 79 LYS A N 1
ATOM 600 C CA . LYS A 1 79 ? 12.031 0.974 -6.344 1 88.06 79 LYS A CA 1
ATOM 601 C C . LYS A 1 79 ? 11.141 2.188 -6.086 1 88.06 79 LYS A C 1
ATOM 603 O O . LYS A 1 79 ? 10.367 2.594 -6.953 1 88.06 79 LYS A O 1
ATOM 608 N N . VAL A 1 80 ? 11.172 2.576 -4.879 1 82.06 80 VAL A N 1
ATOM 609 C CA . VAL A 1 80 ? 10.469 3.812 -4.559 1 82.06 80 VAL A CA 1
ATOM 610 C C . VAL A 1 80 ? 11.445 4.832 -3.975 1 82.06 80 VAL A C 1
ATOM 612 O O . VAL A 1 80 ? 12.109 4.559 -2.975 1 82.06 80 VAL A O 1
ATOM 615 N N . GLU A 1 81 ? 11.672 5.91 -4.727 1 77.06 81 GLU A N 1
ATOM 616 C CA . GLU A 1 81 ? 12.523 6.988 -4.234 1 77.06 81 GLU A CA 1
ATOM 617 C C . GLU A 1 81 ? 11.688 8.164 -3.732 1 77.06 81 GLU A C 1
ATOM 619 O O . GLU A 1 81 ? 10.875 8.719 -4.477 1 77.06 81 GLU A O 1
ATOM 624 N N . ARG A 1 82 ? 11.617 8.266 -2.477 1 73.12 82 ARG A N 1
ATOM 625 C CA . ARG A 1 82 ? 10.898 9.406 -1.925 1 73.12 82 ARG A CA 1
ATOM 626 C C . ARG A 1 82 ? 11.859 10.531 -1.547 1 73.12 82 ARG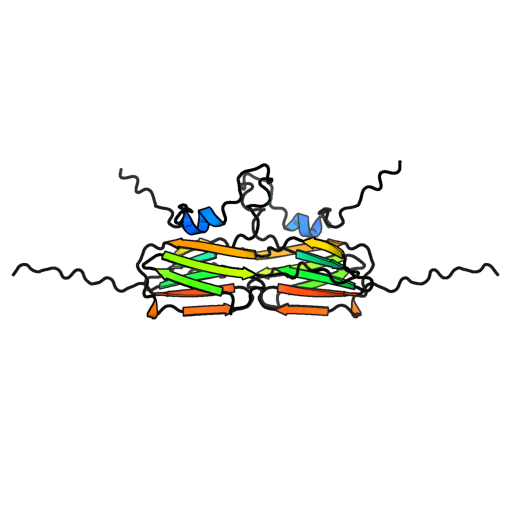 A C 1
ATOM 628 O O . ARG A 1 82 ? 13 10.273 -1.146 1 73.12 82 ARG A O 1
ATOM 635 N N . ASN A 1 83 ? 11.625 11.648 -2.303 1 63.12 83 ASN A N 1
ATOM 636 C CA . ASN A 1 83 ? 12.523 12.773 -2.051 1 63.12 83 ASN A CA 1
ATOM 637 C C . ASN A 1 83 ? 12.703 13.016 -0.556 1 63.12 83 ASN A C 1
ATOM 639 O O . ASN A 1 83 ? 11.75 13.352 0.145 1 63.12 83 ASN A O 1
ATOM 643 N N . LYS A 1 84 ? 13.812 12.547 -0.2 1 63.97 84 LYS A N 1
ATOM 644 C CA . LYS A 1 84 ? 14.203 12.867 1.169 1 63.97 84 LYS A CA 1
ATOM 645 C C . LYS A 1 84 ? 14.672 14.32 1.279 1 63.97 84 LYS A C 1
ATOM 647 O O . LYS A 1 84 ? 14.883 14.828 2.383 1 63.97 84 LYS A O 1
ATOM 652 N N . GLU A 1 85 ? 14.75 14.898 0.091 1 62.5 85 GLU A N 1
ATOM 653 C CA . GLU A 1 85 ? 15.266 16.266 0.187 1 62.5 85 GLU A CA 1
ATOM 654 C C . GLU A 1 85 ? 14.156 17.25 0.538 1 62.5 85 GLU A C 1
ATOM 656 O O . GLU A 1 85 ? 13.148 17.328 -0.162 1 62.5 85 GLU A O 1
ATOM 661 N N . LEU A 1 86 ? 14.18 17.672 1.752 1 71.94 86 LEU A N 1
ATOM 662 C CA . LEU A 1 86 ? 13.289 18.719 2.221 1 71.94 86 LEU A CA 1
ATOM 663 C C . LEU A 1 86 ? 13.664 20.062 1.598 1 71.94 86 LEU A C 1
ATOM 665 O O . LEU A 1 86 ? 14.844 20.375 1.438 1 71.94 86 LEU A O 1
ATOM 669 N N . LYS A 1 87 ? 12.656 20.609 0.988 1 75.56 87 LYS A N 1
ATOM 670 C CA . LYS A 1 87 ? 12.883 21.969 0.524 1 75.56 87 LYS A CA 1
ATOM 671 C C . LYS A 1 87 ? 13.219 22.891 1.688 1 75.56 87 LYS A C 1
ATOM 673 O O . LYS A 1 87 ? 12.969 22.562 2.848 1 75.56 87 LYS A O 1
ATOM 678 N N . GLU A 1 88 ? 13.859 23.906 1.238 1 78.62 88 GLU A N 1
ATOM 679 C CA . GLU A 1 88 ? 14.156 24.891 2.266 1 78.62 88 GLU A CA 1
ATOM 680 C C . GLU A 1 88 ? 12.898 25.281 3.029 1 78.62 88 GLU A C 1
ATOM 682 O O . GLU A 1 88 ? 11.859 25.562 2.424 1 78.62 88 GLU A O 1
ATOM 687 N N . GLY A 1 89 ? 12.945 25.141 4.348 1 86.44 89 GLY A N 1
ATOM 688 C CA . GLY A 1 89 ? 11.836 25.547 5.191 1 86.44 89 GLY A CA 1
ATOM 689 C C . GLY A 1 89 ? 10.867 24.422 5.496 1 86.44 89 GLY A C 1
ATOM 690 O O . GLY A 1 89 ? 9.906 24.609 6.25 1 86.44 89 GLY A O 1
ATOM 691 N N . GLU A 1 90 ? 11.234 23.375 4.902 1 89.25 90 GLU A N 1
ATOM 692 C CA . GLU A 1 90 ? 10.367 22.234 5.184 1 89.25 90 GLU A CA 1
ATOM 693 C C . GLU A 1 90 ? 10.914 21.391 6.324 1 89.25 90 GLU A C 1
ATOM 695 O O . GLU A 1 90 ? 12.125 21.266 6.484 1 89.25 90 GLU A O 1
ATOM 700 N N . ARG A 1 91 ? 10.008 20.953 7.141 1 92.56 91 ARG A N 1
ATOM 701 C CA . ARG A 1 91 ? 10.367 20.062 8.242 1 92.56 91 ARG A CA 1
ATOM 702 C C . ARG A 1 91 ? 9.578 18.75 8.18 1 92.56 91 ARG A C 1
ATOM 704 O O . ARG A 1 91 ? 8.391 18.75 7.859 1 92.56 91 ARG A O 1
ATOM 711 N N . VAL A 1 92 ? 10.32 17.719 8.531 1 92.31 92 VAL A N 1
ATOM 712 C CA . VAL A 1 92 ? 9.656 16.422 8.609 1 92.31 92 VAL A CA 1
ATOM 713 C C . VAL A 1 92 ? 9.031 16.234 9.992 1 92.31 92 VAL A C 1
ATOM 715 O O . VAL A 1 92 ? 9.719 16.359 11.008 1 92.31 92 VAL A O 1
ATOM 718 N N . ILE A 1 93 ? 7.738 15.93 9.914 1 92.06 93 ILE A N 1
ATOM 719 C CA . ILE A 1 93 ? 7.027 15.703 11.164 1 92.06 93 ILE A CA 1
ATOM 720 C C . ILE A 1 93 ? 6.945 14.211 11.453 1 92.06 93 ILE A C 1
ATOM 722 O O . ILE A 1 93 ? 7.133 13.773 12.586 1 92.06 93 ILE A O 1
ATOM 726 N N . ARG A 1 94 ? 6.676 13.406 10.453 1 92.19 94 ARG A N 1
ATOM 727 C CA . ARG A 1 94 ? 6.531 11.953 10.547 1 92.19 94 ARG A CA 1
ATOM 728 C C . ARG A 1 94 ? 6.926 11.273 9.242 1 92.19 94 ARG A C 1
ATOM 730 O O . ARG A 1 94 ? 6.598 11.766 8.156 1 92.19 94 ARG A O 1
ATOM 737 N N . ARG A 1 95 ? 7.676 10.133 9.422 1 90.5 95 ARG A N 1
ATOM 738 C CA . ARG A 1 95 ? 8.047 9.32 8.273 1 90.5 95 ARG A CA 1
ATOM 739 C C . ARG A 1 95 ? 7.824 7.84 8.547 1 90.5 95 ARG A C 1
ATOM 741 O O . ARG A 1 95 ? 8.578 7.219 9.297 1 90.5 95 ARG A O 1
ATOM 748 N N . GLU A 1 96 ? 6.723 7.371 7.91 1 88.94 96 GLU A N 1
ATOM 749 C CA . GLU A 1 96 ? 6.422 5.957 8.125 1 88.94 96 GLU A CA 1
ATOM 750 C C . GLU A 1 96 ? 6.578 5.16 6.832 1 88.94 96 GLU A C 1
ATOM 752 O O . GLU A 1 96 ? 6.707 3.934 6.863 1 88.94 96 GLU A O 1
ATOM 757 N N . ARG A 1 97 ? 6.52 5.898 5.719 1 90.88 97 ARG A N 1
ATOM 758 C CA . ARG A 1 97 ? 6.562 5.195 4.441 1 90.88 97 ARG A CA 1
ATOM 759 C C . ARG A 1 97 ? 7.996 4.836 4.062 1 90.88 97 ARG A C 1
ATOM 761 O O . ARG A 1 97 ? 8.922 5.613 4.309 1 90.88 97 ARG A O 1
ATOM 768 N N . TYR A 1 98 ? 8.023 3.721 3.467 1 83.56 98 TYR A N 1
ATOM 769 C CA . TYR A 1 98 ? 9.344 3.219 3.102 1 83.56 98 TYR A CA 1
ATOM 770 C C . TYR A 1 98 ? 9.836 3.857 1.807 1 83.56 98 TYR A C 1
ATOM 772 O O . TYR A 1 98 ? 9.031 4.172 0.922 1 83.56 98 TYR A O 1
ATOM 780 N N . SER A 1 99 ? 11.125 4.141 1.803 1 85.75 99 SER A N 1
ATOM 781 C CA . SER A 1 99 ? 11.82 4.551 0.586 1 85.75 99 SER A CA 1
ATOM 782 C C . SER A 1 99 ? 13 3.637 0.292 1 85.75 99 SER A C 1
ATOM 784 O O . SER A 1 99 ? 13.711 3.211 1.209 1 85.75 99 SER A O 1
ATOM 786 N N . GLY A 1 100 ? 13.203 3.18 -0.946 1 86.5 100 GLY A N 1
ATOM 787 C CA . GLY A 1 100 ? 14.281 2.299 -1.37 1 86.5 100 GLY A CA 1
ATOM 788 C C . GLY A 1 100 ? 13.805 1.169 -2.266 1 86.5 100 GLY A C 1
ATOM 789 O O . GLY A 1 100 ? 12.781 1.291 -2.943 1 86.5 100 GLY A O 1
ATOM 790 N N . GLU A 1 101 ? 14.703 0.28 -2.402 1 86.38 101 GLU A N 1
ATOM 791 C CA . GLU A 1 101 ? 14.383 -0.899 -3.199 1 86.38 101 GLU A CA 1
ATOM 792 C C . GLU A 1 101 ? 13.859 -2.033 -2.32 1 86.38 101 GLU A C 1
ATOM 794 O O . GLU A 1 101 ? 14.375 -2.264 -1.225 1 86.38 101 GLU A O 1
ATOM 799 N N . PHE A 1 102 ? 12.812 -2.662 -2.805 1 81.44 102 PHE A N 1
ATOM 800 C CA . PHE A 1 102 ? 12.359 -3.855 -2.1 1 81.44 102 PHE A CA 1
ATOM 801 C C . PHE A 1 102 ? 11.977 -4.957 -3.086 1 81.44 102 PHE A C 1
ATOM 803 O O . PHE A 1 102 ? 11.703 -4.68 -4.254 1 81.44 102 PHE A O 1
ATOM 810 N N . ALA A 1 103 ? 12.148 -6.086 -2.57 1 89.25 103 ALA A N 1
ATOM 811 C CA . ALA A 1 103 ? 11.914 -7.25 -3.424 1 89.25 103 ALA A CA 1
ATOM 812 C C . ALA A 1 103 ? 11.398 -8.438 -2.609 1 89.25 103 ALA A C 1
ATOM 814 O O . ALA A 1 103 ? 11.758 -8.594 -1.439 1 89.25 103 ALA A O 1
ATOM 815 N N . ARG A 1 104 ? 10.492 -9.195 -3.264 1 91.44 104 ARG A N 1
ATOM 816 C CA . ARG A 1 104 ? 10.008 -10.453 -2.721 1 91.44 104 ARG A CA 1
ATOM 817 C C . ARG A 1 104 ? 10.023 -11.547 -3.781 1 91.44 104 ARG A C 1
ATOM 819 O O . ARG A 1 104 ? 9.727 -11.297 -4.949 1 91.44 104 ARG A O 1
ATOM 826 N N . THR A 1 105 ? 10.477 -12.703 -3.336 1 93.56 105 THR A N 1
ATOM 827 C CA . THR A 1 105 ? 10.461 -13.875 -4.207 1 93.56 105 THR A CA 1
ATOM 828 C C . THR A 1 105 ? 9.75 -15.039 -3.533 1 93.56 105 THR A C 1
ATOM 830 O O . THR A 1 105 ? 9.922 -15.273 -2.336 1 93.56 105 THR A O 1
ATOM 833 N N . PHE A 1 106 ? 8.984 -15.766 -4.305 1 91.31 106 PHE A N 1
ATOM 834 C CA . PHE A 1 106 ? 8.289 -16.938 -3.779 1 91.31 106 PHE A CA 1
ATOM 835 C C . PHE A 1 106 ? 8.117 -17.984 -4.863 1 91.31 106 PHE A C 1
ATOM 837 O O . PHE A 1 106 ? 8.18 -17.688 -6.055 1 91.31 106 PHE A O 1
ATOM 844 N N . SER A 1 107 ? 7.926 -19.219 -4.398 1 95.81 107 SER A N 1
ATOM 845 C CA . SER A 1 107 ? 7.727 -20.328 -5.332 1 95.81 107 SER A CA 1
ATOM 846 C C . SER A 1 107 ? 6.316 -20.891 -5.227 1 95.81 107 SER A C 1
ATOM 848 O O . SER A 1 107 ? 5.707 -20.859 -4.152 1 95.81 107 SER A O 1
ATOM 850 N N . LEU A 1 108 ? 5.844 -21.438 -6.371 1 94.69 108 LEU A N 1
ATOM 851 C CA . LEU A 1 108 ? 4.52 -22.047 -6.449 1 94.69 108 LEU A CA 1
ATOM 852 C C . LEU A 1 108 ? 4.625 -23.531 -6.793 1 94.69 108 LEU A C 1
ATOM 854 O O . LEU A 1 108 ? 5.699 -24.016 -7.156 1 94.69 108 LEU A O 1
ATOM 858 N N . ALA A 1 109 ? 3.521 -24.188 -6.66 1 93.69 109 ALA A N 1
ATOM 859 C CA . ALA A 1 109 ? 3.545 -25.641 -6.77 1 93.69 109 ALA A CA 1
ATOM 860 C C . ALA A 1 109 ? 3.693 -26.078 -8.227 1 93.69 109 ALA A C 1
ATOM 862 O O . ALA A 1 109 ? 4.211 -27.156 -8.5 1 93.69 109 ALA A O 1
ATOM 863 N N . ASN A 1 110 ? 3.303 -25.312 -9.195 1 94.19 110 ASN A N 1
ATOM 864 C CA . ASN A 1 110 ? 3.33 -25.656 -10.617 1 94.19 110 ASN A CA 1
ATOM 865 C C . ASN A 1 110 ? 4.285 -24.75 -11.391 1 94.19 110 ASN A C 1
ATOM 867 O O . ASN A 1 110 ? 4.461 -23.578 -11.047 1 94.19 110 ASN A O 1
ATOM 871 N N . GLU A 1 111 ? 4.824 -25.359 -12.438 1 96.81 111 GLU A N 1
ATOM 872 C CA . GLU A 1 111 ? 5.5 -24.5 -13.406 1 96.81 111 GLU A CA 1
ATOM 873 C C . GLU A 1 111 ? 4.516 -23.516 -14.055 1 96.81 111 GLU A C 1
ATOM 875 O O . GLU A 1 111 ? 3.344 -23.844 -14.242 1 96.81 111 GLU A O 1
ATOM 880 N N . LEU A 1 112 ? 5.145 -22.391 -14.422 1 97.69 112 LEU A N 1
ATOM 881 C CA . LEU A 1 112 ? 4.281 -21.328 -14.953 1 97.69 112 LEU A CA 1
ATOM 882 C C . LEU A 1 112 ? 4.531 -21.125 -16.438 1 97.69 112 LEU A C 1
ATOM 884 O O . LEU A 1 112 ? 5.652 -21.297 -16.922 1 97.69 112 LEU A O 1
ATOM 888 N N . ASP A 1 113 ? 3.463 -20.828 -17.141 1 97.38 113 ASP A N 1
ATOM 889 C CA . ASP A 1 113 ? 3.604 -20.375 -18.531 1 97.38 113 ASP A CA 1
ATOM 890 C C . ASP A 1 113 ? 3.938 -18.875 -18.578 1 97.38 113 ASP A C 1
ATOM 892 O O . ASP A 1 113 ? 3.037 -18.031 -18.609 1 97.38 113 ASP A O 1
ATOM 896 N N . ARG A 1 114 ? 5.207 -18.578 -18.625 1 96.25 114 ARG A N 1
ATOM 897 C CA . ARG A 1 114 ? 5.699 -17.203 -18.531 1 96.25 114 ARG A CA 1
ATOM 898 C C . ARG A 1 114 ? 5.145 -16.359 -19.672 1 96.25 114 ARG A C 1
ATOM 900 O O . ARG A 1 114 ? 4.828 -15.18 -19.484 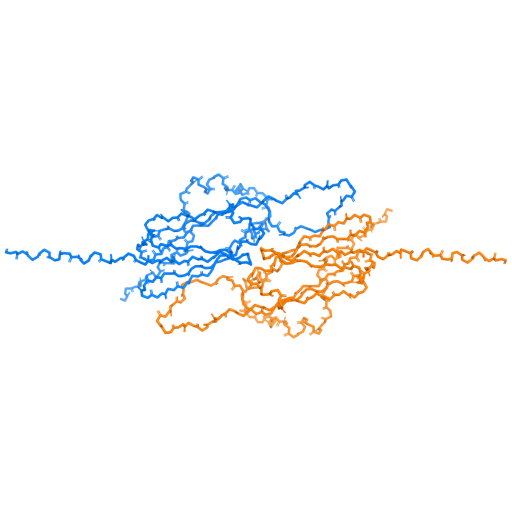1 96.25 114 ARG A O 1
ATOM 907 N N . ASP A 1 115 ? 4.984 -16.922 -20.828 1 96.44 115 ASP A N 1
ATOM 908 C CA . ASP A 1 115 ? 4.578 -16.172 -22.016 1 96.44 115 ASP A CA 1
ATOM 909 C C . ASP A 1 115 ? 3.105 -15.781 -21.938 1 96.44 115 ASP A C 1
ATOM 911 O O . ASP A 1 115 ? 2.701 -14.758 -22.5 1 96.44 115 ASP A O 1
ATOM 915 N N . ALA A 1 116 ? 2.334 -16.547 -21.25 1 97.25 116 ALA A N 1
ATOM 916 C CA . ALA A 1 116 ? 0.904 -16.266 -21.156 1 97.25 116 ALA A CA 1
ATOM 917 C C . ALA A 1 116 ? 0.587 -15.453 -19.906 1 97.25 116 ALA A C 1
ATOM 919 O O . ALA A 1 116 ? -0.559 -15.047 -19.688 1 97.25 116 ALA A O 1
ATOM 920 N N . ALA A 1 117 ? 1.6 -15.195 -19.109 1 98.38 117 ALA A N 1
ATOM 921 C CA . ALA A 1 117 ? 1.39 -14.445 -17.875 1 98.38 117 ALA A CA 1
ATOM 922 C C . ALA A 1 117 ? 1.083 -12.977 -18.172 1 98.38 117 ALA A C 1
ATOM 924 O O . ALA A 1 117 ? 1.522 -12.438 -19.188 1 98.38 117 ALA A O 1
ATOM 925 N N . SER A 1 118 ? 0.318 -12.312 -17.234 1 98.44 118 SER A N 1
ATOM 926 C CA . SER A 1 118 ? -0.02 -10.906 -17.406 1 98.44 118 SER A CA 1
ATOM 927 C C . SER A 1 118 ? 0.043 -10.164 -16.078 1 98.44 118 SER A C 1
ATOM 929 O O . SER A 1 118 ? -0.034 -10.773 -15.008 1 98.44 118 SER A O 1
ATOM 931 N N . ALA A 1 119 ? 0.231 -8.82 -16.25 1 98.25 119 ALA A N 1
ATOM 932 C CA . ALA A 1 119 ? 0.338 -7.953 -15.078 1 98.25 119 ALA A CA 1
ATOM 933 C C . ALA A 1 119 ? -0.432 -6.652 -15.289 1 98.25 119 ALA A C 1
ATOM 935 O O . ALA A 1 119 ? -0.454 -6.105 -16.391 1 98.25 119 ALA A O 1
ATOM 936 N N . GLN A 1 120 ? -1.074 -6.219 -14.242 1 98 120 GLN A N 1
ATOM 937 C CA . GLN A 1 120 ? -1.716 -4.91 -14.195 1 98 120 GLN A CA 1
ATOM 938 C C . GLN A 1 120 ? -1.409 -4.195 -12.875 1 98 120 GLN A C 1
ATOM 940 O O . GLN A 1 120 ? -1.292 -4.836 -11.828 1 98 120 GLN A O 1
ATOM 945 N N . TYR A 1 121 ? -1.258 -2.908 -13.008 1 96.94 121 TYR A N 1
ATOM 946 C CA . TYR A 1 121 ? -1.014 -2.102 -11.82 1 96.94 121 TYR A CA 1
ATOM 947 C C . TYR A 1 121 ? -2.066 -1.009 -11.672 1 96.94 121 TYR A C 1
ATOM 949 O O . TYR A 1 121 ? -2.182 -0.133 -12.539 1 96.94 121 TYR A O 1
ATOM 957 N N . GLN A 1 122 ? -2.838 -1.096 -10.562 1 95.94 122 GLN A N 1
ATOM 958 C CA . GLN A 1 122 ? -3.906 -0.133 -10.312 1 95.94 122 GLN A CA 1
ATOM 959 C C . GLN A 1 122 ? -4.039 0.163 -8.82 1 95.94 122 GLN A C 1
ATOM 961 O O . GLN A 1 122 ? -3.971 -0.749 -7.988 1 95.94 122 GLN A O 1
ATOM 966 N N . ASP A 1 123 ? -4.121 1.427 -8.5 1 94.56 123 ASP A N 1
ATOM 967 C CA . ASP A 1 123 ? -4.375 1.873 -7.133 1 94.56 123 ASP A CA 1
ATOM 968 C C . ASP A 1 123 ? -3.34 1.297 -6.168 1 94.56 123 ASP A C 1
ATOM 970 O O . ASP A 1 123 ? -3.684 0.863 -5.066 1 94.56 123 ASP A O 1
ATOM 974 N N . GLY A 1 124 ? -2.16 1.213 -6.68 1 95.06 124 GLY A N 1
ATOM 975 C CA . GLY A 1 124 ? -1.055 0.798 -5.828 1 95.06 124 GLY A CA 1
ATOM 976 C C . GLY A 1 124 ? -0.98 -0.705 -5.637 1 95.06 124 GLY A C 1
ATOM 977 O O . GLY A 1 124 ? -0.287 -1.188 -4.742 1 95.06 124 GLY A O 1
ATOM 978 N N . VAL A 1 125 ? -1.779 -1.418 -6.449 1 96.12 125 VAL A N 1
ATOM 979 C CA . VAL A 1 125 ? -1.773 -2.873 -6.348 1 96.12 125 VAL A CA 1
ATOM 980 C C . VAL A 1 125 ? -1.35 -3.484 -7.68 1 96.12 125 VAL A C 1
ATOM 982 O O . VAL A 1 125 ? -1.931 -3.178 -8.727 1 96.12 125 VAL A O 1
ATOM 985 N N . LEU A 1 126 ? -0.316 -4.34 -7.594 1 97.5 126 LEU A N 1
ATOM 986 C CA . LEU A 1 126 ? 0.082 -5.156 -8.734 1 97.5 126 LEU A CA 1
ATOM 987 C C . LEU A 1 126 ? -0.717 -6.453 -8.781 1 97.5 126 LEU A C 1
ATOM 989 O O . LEU A 1 126 ? -0.742 -7.207 -7.809 1 97.5 126 LEU A O 1
ATOM 993 N N . SER A 1 127 ? -1.378 -6.656 -9.914 1 98.12 127 SER A N 1
ATOM 994 C CA . SER A 1 127 ? -2.113 -7.898 -10.117 1 98.12 127 SER A CA 1
ATOM 995 C C . SER A 1 127 ? -1.45 -8.758 -11.188 1 98.12 127 SER A C 1
ATOM 997 O O . SER A 1 127 ? -1.251 -8.312 -12.32 1 98.12 127 SER A O 1
ATOM 999 N N . LEU A 1 128 ? -1.158 -9.984 -10.805 1 98.62 128 LEU A N 1
ATOM 1000 C CA . LEU A 1 128 ? -0.579 -10.922 -11.758 1 98.62 128 LEU A CA 1
ATOM 1001 C C . LEU A 1 128 ? -1.531 -12.078 -12.031 1 98.62 128 LEU A C 1
ATOM 1003 O O . LEU A 1 128 ? -2.174 -12.586 -11.109 1 98.62 128 LEU A O 1
ATOM 1007 N N . THR A 1 129 ? -1.651 -12.43 -13.242 1 98.62 129 THR A N 1
ATOM 1008 C CA . THR A 1 129 ? -2.229 -13.703 -13.664 1 98.62 129 THR A CA 1
ATOM 1009 C C . THR A 1 129 ? -1.146 -14.641 -14.195 1 98.62 129 THR A C 1
ATOM 1011 O O . THR A 1 129 ? -0.455 -14.312 -15.164 1 98.62 129 THR A O 1
ATOM 1014 N N . LEU A 1 130 ? -1.061 -15.82 -13.539 1 98.62 130 LEU A N 1
ATOM 1015 C CA . LEU A 1 130 ? 0.043 -16.734 -13.812 1 98.62 130 LEU A CA 1
ATOM 1016 C C . LEU A 1 130 ? -0.477 -18.109 -14.219 1 98.62 130 LEU A C 1
ATOM 1018 O O . LEU A 1 130 ? -0.64 -18.984 -13.375 1 98.62 130 LEU A O 1
ATOM 1022 N N . PRO A 1 131 ? -0.644 -18.297 -15.492 1 98.56 131 PRO A N 1
ATOM 1023 C CA . PRO A 1 131 ? -1.141 -19.609 -15.953 1 98.56 131 PRO A CA 1
ATOM 1024 C C . PRO A 1 131 ? -0.158 -20.734 -15.68 1 98.56 131 PRO A C 1
ATOM 1026 O O . PRO A 1 131 ? 1.055 -20.562 -15.812 1 98.56 131 PRO A O 1
ATOM 1029 N N . LYS A 1 132 ? -0.746 -21.859 -15.289 1 97.25 132 LYS A N 1
ATOM 1030 C CA . LYS A 1 132 ? 0.051 -23.078 -15.094 1 97.25 132 LYS A CA 1
ATOM 1031 C C . LYS A 1 132 ? 0.49 -23.656 -16.438 1 97.25 132 LYS A C 1
ATOM 1033 O O . LYS A 1 132 ? -0.27 -23.641 -17.406 1 97.25 132 LYS A O 1
ATOM 1038 N N . LYS A 1 133 ? 1.674 -24.172 -16.422 1 94.75 133 LYS A N 1
ATOM 1039 C CA . LYS A 1 133 ? 2.102 -24.891 -17.625 1 94.75 133 LYS A CA 1
ATOM 1040 C C . LYS A 1 133 ? 1.373 -26.219 -17.766 1 94.75 133 LYS A C 1
ATOM 1042 O O . LYS A 1 133 ? 1.16 -26.922 -16.781 1 94.75 133 LYS A O 1
ATOM 1047 N N . ALA A 1 134 ? 0.944 -26.484 -18.969 1 83.94 134 ALA A N 1
ATOM 1048 C CA . ALA A 1 134 ? 0.29 -27.766 -19.234 1 83.94 134 ALA A CA 1
ATOM 1049 C C . ALA A 1 134 ? 1.222 -28.938 -18.922 1 83.94 134 ALA A C 1
ATOM 1051 O O . ALA A 1 134 ? 2.434 -28.844 -19.125 1 83.94 134 ALA A O 1
ATOM 1052 N N . SER A 1 135 ? 0.809 -29.766 -17.969 1 70.75 135 SER A N 1
ATOM 1053 C CA . SER A 1 135 ? 1.594 -30.953 -17.672 1 70.75 135 SER A CA 1
ATOM 1054 C C . SER A 1 135 ? 1.978 -31.688 -18.953 1 70.75 135 SER A C 1
ATOM 1056 O O . SER A 1 135 ? 1.163 -31.828 -19.859 1 70.75 135 SER A O 1
ATOM 1058 N N . SER A 1 136 ? 3.125 -31.562 -19.344 1 54.97 136 SER A N 1
ATOM 1059 C CA . SER A 1 136 ? 3.516 -32.469 -20.422 1 54.97 136 SER A CA 1
ATOM 1060 C C . SER A 1 136 ? 3.01 -33.875 -20.172 1 54.97 136 SER A C 1
ATOM 1062 O O . SER A 1 136 ? 3.17 -34.406 -19.078 1 54.97 136 SER A O 1
ATOM 1064 N N . GLU A 1 137 ? 1.823 -34.188 -20.609 1 50.59 137 GLU A N 1
ATOM 1065 C CA . GLU A 1 137 ? 1.436 -35.594 -20.594 1 50.59 137 GLU A CA 1
ATOM 1066 C C . GLU A 1 137 ? 2.662 -36.5 -20.609 1 50.59 137 GLU A C 1
ATOM 1068 O O . GLU A 1 137 ? 3.545 -36.344 -21.453 1 50.59 137 GLU A O 1
ATOM 1073 N N . LYS A 1 138 ? 3.127 -36.906 -19.469 1 51.62 138 LYS A N 1
ATOM 1074 C CA . LYS A 1 138 ? 4.102 -38 -19.438 1 51.62 138 LYS A CA 1
ATOM 1075 C C . LYS A 1 138 ? 3.881 -38.969 -20.594 1 51.62 138 LYS A C 1
ATOM 1077 O O . LYS A 1 138 ? 2.793 -39.531 -20.734 1 51.62 138 LYS A O 1
ATOM 1082 N N . LYS A 1 139 ? 4.438 -38.75 -21.641 1 53.66 139 LYS A N 1
ATOM 1083 C CA . LYS A 1 139 ? 4.52 -39.719 -22.734 1 53.66 139 LYS A CA 1
ATOM 1084 C C . LYS A 1 139 ? 4.777 -41.125 -22.219 1 53.66 139 LYS A C 1
ATOM 1086 O O . LYS A 1 139 ? 5.816 -41.375 -21.594 1 53.66 139 LYS A O 1
ATOM 1091 N N . LYS A 1 140 ? 3.74 -41.688 -21.719 1 54.66 140 LYS A N 1
ATOM 1092 C CA . LYS A 1 140 ? 3.877 -43.125 -21.438 1 54.66 140 LYS A CA 1
ATOM 1093 C C . LYS A 1 140 ? 4.578 -43.844 -22.578 1 54.66 140 LYS A C 1
ATOM 1095 O O . LYS A 1 140 ? 4.129 -43.781 -23.734 1 54.66 140 LYS A O 1
ATOM 1100 N N . LEU A 1 141 ? 5.773 -43.875 -22.422 1 56.06 141 LEU A N 1
ATOM 1101 C CA . LEU A 1 141 ? 6.453 -44.75 -23.391 1 56.06 141 LEU A CA 1
ATOM 1102 C C . LEU A 1 141 ? 5.816 -46.125 -23.438 1 56.06 141 LEU A C 1
ATOM 1104 O O . LEU A 1 141 ? 5.723 -46.812 -22.406 1 56.06 141 LEU A O 1
ATOM 1108 N N . THR A 1 142 ? 4.805 -46.219 -24.141 1 55.5 142 THR A N 1
ATOM 1109 C CA . THR A 1 142 ? 4.336 -47.562 -24.359 1 55.5 142 THR A CA 1
ATOM 1110 C C . THR A 1 142 ? 5.449 -48.438 -24.953 1 55.5 142 THR A C 1
ATOM 1112 O O . THR A 1 142 ? 6.09 -48.031 -25.938 1 55.5 142 THR A O 1
ATOM 1115 N N . ILE A 1 143 ? 6.152 -49.125 -24.031 1 59.94 143 ILE A N 1
ATOM 1116 C CA . ILE A 1 143 ? 7.055 -50.125 -24.594 1 59.94 143 ILE A CA 1
ATOM 1117 C C . ILE A 1 143 ? 6.312 -50.969 -25.625 1 59.94 143 ILE A C 1
ATOM 1119 O O . ILE A 1 143 ? 5.246 -51.5 -25.344 1 59.94 143 ILE A O 1
ATOM 1123 N N . GLY A 1 144 ? 6.383 -50.5 -26.812 1 49.03 144 GLY A N 1
ATOM 1124 C CA . GLY A 1 144 ? 5.984 -51.469 -27.844 1 49.03 144 GLY A CA 1
ATOM 1125 C C . GLY A 1 144 ? 6.637 -52.812 -27.688 1 49.03 144 GLY A C 1
ATOM 1126 O O . GLY A 1 144 ? 7.672 -52.938 -27.031 1 49.03 144 GLY A O 1
ATOM 1127 N N . MET B 1 1 ? 16.312 24.422 34.094 1 30.41 1 MET B N 1
ATOM 1128 C CA . MET B 1 1 ? 16.547 23.703 32.844 1 30.41 1 MET B CA 1
ATOM 1129 C C . MET B 1 1 ? 15.273 23.016 32.375 1 30.41 1 MET B C 1
ATOM 1131 O O . MET B 1 1 ? 14.828 22.031 32.969 1 30.41 1 MET B O 1
ATOM 1135 N N . SER B 1 2 ? 14.18 23.719 31.766 1 32.44 2 SER B N 1
ATOM 1136 C CA . SER B 1 2 ? 12.789 23.375 31.5 1 32.44 2 SER B CA 1
ATOM 1137 C C . SER B 1 2 ? 12.68 22.281 30.438 1 32.44 2 SER B C 1
ATOM 1139 O O . SER B 1 2 ? 13.211 22.406 29.344 1 32.44 2 SER B O 1
ATOM 1141 N N . ASN B 1 3 ? 12.711 21.094 30.828 1 34.22 3 ASN B N 1
ATOM 1142 C CA . ASN B 1 3 ? 12.547 19.906 30.016 1 34.22 3 ASN B CA 1
ATOM 1143 C C . ASN B 1 3 ? 11.266 19.984 29.172 1 34.22 3 ASN B C 1
ATOM 1145 O O . ASN B 1 3 ? 10.172 19.781 29.703 1 34.22 3 ASN B O 1
ATOM 1149 N N . VAL B 1 4 ? 11.188 20.828 28.188 1 38.41 4 VAL B N 1
ATOM 1150 C CA . VAL B 1 4 ? 10.062 20.922 27.266 1 38.41 4 VAL B CA 1
ATOM 1151 C C . VAL B 1 4 ? 9.773 19.547 26.672 1 38.41 4 VAL B C 1
ATOM 1153 O O . VAL B 1 4 ? 10.602 18.969 25.953 1 38.41 4 VAL B O 1
ATOM 1156 N N . THR B 1 5 ? 9.016 18.719 27.328 1 39.94 5 THR B N 1
ATOM 1157 C CA . THR B 1 5 ? 8.539 17.438 26.844 1 39.94 5 THR B CA 1
ATOM 1158 C C . THR B 1 5 ? 7.91 17.578 25.453 1 39.94 5 THR B C 1
ATOM 1160 O O . THR B 1 5 ? 6.922 18.297 25.281 1 39.94 5 THR B O 1
ATOM 1163 N N . ARG B 1 6 ? 8.672 17.516 24.406 1 40 6 ARG B N 1
ATOM 1164 C CA . ARG B 1 6 ? 8.188 17.5 23.031 1 40 6 ARG B CA 1
ATOM 1165 C C . ARG B 1 6 ? 7.004 16.547 22.875 1 40 6 ARG B C 1
ATOM 1167 O O . ARG B 1 6 ? 7.117 15.352 23.172 1 40 6 ARG B O 1
ATOM 1174 N N . TYR B 1 7 ? 5.77 17.016 23.125 1 42.38 7 TYR B N 1
ATOM 1175 C CA . TYR B 1 7 ? 4.531 16.281 22.875 1 42.38 7 TYR B CA 1
ATOM 1176 C C . TYR B 1 7 ? 4.559 15.602 21.516 1 42.38 7 TYR B C 1
ATOM 1178 O O . TYR B 1 7 ? 4.77 16.25 20.484 1 42.38 7 TYR B O 1
ATOM 1186 N N . ASP B 1 8 ? 4.852 14.422 21.375 1 48.03 8 ASP B N 1
ATOM 1187 C CA . ASP B 1 8 ? 4.738 13.641 20.141 1 48.03 8 ASP B CA 1
ATOM 1188 C C . ASP B 1 8 ? 3.305 13.633 19.625 1 48.03 8 ASP B C 1
ATOM 1190 O O . ASP B 1 8 ? 2.43 12.992 20.203 1 48.03 8 ASP B O 1
ATOM 1194 N N . PRO B 1 9 ? 2.975 14.602 18.906 1 50.28 9 PRO B N 1
ATOM 1195 C CA . PRO B 1 9 ? 1.591 14.719 18.438 1 50.28 9 PRO B CA 1
ATOM 1196 C C . PRO B 1 9 ? 1.069 13.43 17.797 1 50.28 9 PRO B C 1
ATOM 1198 O O . PRO B 1 9 ? -0.134 13.297 17.562 1 50.28 9 PRO B O 1
ATOM 1201 N N . PHE B 1 10 ? 2.07 12.727 17.5 1 49.25 10 PHE B N 1
ATOM 1202 C CA . PHE B 1 10 ? 1.673 11.461 16.891 1 49.25 10 PHE B CA 1
ATOM 1203 C C . PHE B 1 10 ? 1.582 10.359 17.938 1 49.25 10 PHE B C 1
ATOM 1205 O O . PHE B 1 10 ? 1.61 9.172 17.594 1 49.25 10 PHE B O 1
ATOM 1212 N N . SER B 1 11 ? 1.882 10.812 19.203 1 42.25 11 SER B N 1
ATOM 1213 C CA . SER B 1 11 ? 1.63 9.781 20.203 1 42.25 11 SER B CA 1
ATOM 1214 C C . SER B 1 11 ? 0.205 9.25 20.109 1 42.25 11 SER B C 1
ATOM 1216 O O . SER B 1 11 ? -0.739 10.016 19.906 1 42.25 11 SER B O 1
ATOM 1218 N N . LEU B 1 12 ? 0.076 8.156 19.625 1 40.97 12 LEU B N 1
ATOM 1219 C CA . LEU B 1 12 ? -1.236 7.523 19.547 1 40.97 12 LEU B CA 1
ATOM 1220 C C . LEU B 1 12 ? -2.055 7.844 20.797 1 40.97 12 LEU B C 1
ATOM 1222 O O . LEU B 1 12 ? -1.869 7.223 21.844 1 40.97 12 LEU B O 1
ATOM 1226 N N . GLU B 1 13 ? -2.178 9.07 21.266 1 37.94 13 GLU B N 1
ATOM 1227 C CA . GLU B 1 13 ? -3.238 9.156 22.266 1 37.94 13 GLU B CA 1
ATOM 1228 C C . GLU B 1 13 ? -4.477 8.375 21.828 1 37.94 13 GLU B C 1
ATOM 1230 O O . GLU B 1 13 ? -4.82 8.359 20.641 1 37.94 13 GLU B O 1
ATOM 1235 N N . PRO B 1 14 ? -4.906 7.496 22.719 1 35.41 14 PRO B N 1
ATOM 1236 C CA . PRO B 1 14 ? -6.133 6.797 22.328 1 35.41 14 PRO B CA 1
ATOM 1237 C C . PRO B 1 14 ? -7.188 7.738 21.75 1 35.41 14 PRO B C 1
ATOM 1239 O O . PRO B 1 14 ? -7.57 8.719 22.391 1 35.41 14 PRO B O 1
ATOM 1242 N N . VAL B 1 15 ? -7.172 8.328 20.625 1 37.28 15 VAL B N 1
ATOM 1243 C CA . VAL B 1 15 ? -8.383 8.93 20.078 1 37.28 15 VAL B CA 1
ATOM 1244 C C . VAL B 1 15 ? -9.602 8.414 20.828 1 37.28 15 VAL B C 1
ATOM 1246 O O . VAL B 1 15 ? -9.609 7.281 21.312 1 37.28 15 VAL B O 1
ATOM 1249 N N . SER B 1 16 ? -10.688 9.242 21.109 1 36.41 16 SER B N 1
ATOM 1250 C CA . SER B 1 16 ? -11.891 8.945 21.875 1 36.41 16 SER B CA 1
ATOM 1251 C C . SER B 1 16 ? -12.297 7.484 21.719 1 36.41 16 SER B C 1
ATOM 1253 O O . SER B 1 16 ? -12.023 6.863 20.703 1 36.41 16 SER B O 1
ATOM 1255 N N . ASP B 1 17 ? -12.641 6.738 22.844 1 37.19 17 ASP B N 1
ATOM 1256 C CA . ASP B 1 17 ? -13.312 5.473 23.141 1 37.19 17 ASP B CA 1
ATOM 1257 C C . ASP B 1 17 ? -14.281 5.09 22.031 1 37.19 17 ASP B C 1
ATOM 1259 O O . ASP B 1 17 ? -14.703 3.934 21.922 1 37.19 17 ASP B O 1
ATOM 1263 N N . LEU B 1 18 ? -14.867 6.043 21.391 1 36.62 18 LEU B N 1
ATOM 1264 C CA . LEU B 1 18 ? -15.977 5.73 20.5 1 36.62 18 LEU B CA 1
ATOM 1265 C C . LEU B 1 18 ? -15.508 4.891 19.312 1 36.62 18 LEU B C 1
ATOM 1267 O O . LEU B 1 18 ? -16.156 3.914 18.953 1 36.62 18 LEU B O 1
ATOM 1271 N N . PHE B 1 19 ? -14.5 5.328 18.562 1 40.12 19 PHE B N 1
ATOM 1272 C CA . PHE B 1 19 ? -14.055 4.484 17.453 1 40.12 19 PHE B CA 1
ATOM 1273 C C . PHE B 1 19 ? -13.078 3.424 17.953 1 40.12 19 PHE B C 1
ATOM 1275 O O . PHE B 1 19 ? -12.922 2.375 17.328 1 40.12 19 PHE B O 1
ATOM 1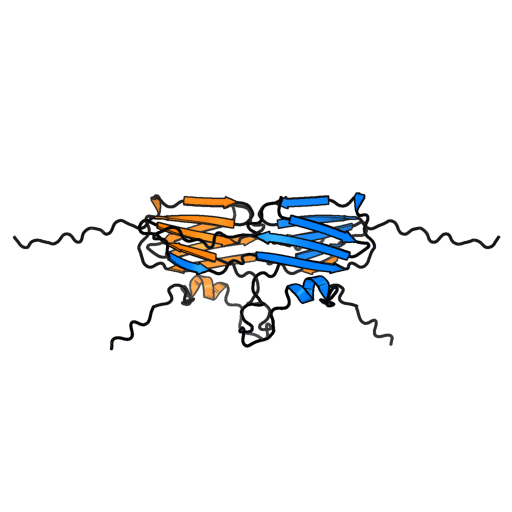282 N N . GLN B 1 20 ? -12.219 3.637 18.969 1 41.09 20 GLN B N 1
ATOM 1283 C CA . GLN B 1 20 ? -11.391 2.6 19.562 1 41.09 20 GLN B CA 1
ATOM 1284 C C . GLN B 1 20 ? -12.25 1.54 20.25 1 41.09 20 GLN B C 1
ATOM 1286 O O . GLN B 1 20 ? -11.875 0.366 20.297 1 41.09 20 GLN B O 1
ATOM 1291 N N . GLY B 1 21 ? -13.234 1.981 21.078 1 39.31 21 GLY B N 1
ATOM 1292 C CA . GLY B 1 21 ? -14.125 0.998 21.672 1 39.31 21 GLY B CA 1
ATOM 1293 C C . GLY B 1 21 ? -14.727 0.043 20.656 1 39.31 21 GLY B C 1
ATOM 1294 O O . GLY B 1 21 ? -15.031 -1.104 20.969 1 39.31 21 GLY B O 1
ATOM 1295 N N . LEU B 1 22 ? -15.289 0.52 19.547 1 38.59 22 LEU B N 1
ATOM 1296 C CA . LEU B 1 22 ? -15.953 -0.38 18.609 1 38.59 22 LEU B CA 1
ATOM 1297 C C . LEU B 1 22 ? -14.945 -1.301 17.938 1 38.59 22 LEU B C 1
ATOM 1299 O O . LEU B 1 22 ? -15.273 -2.432 17.578 1 38.59 22 LEU B O 1
ATOM 1303 N N . PHE B 1 23 ? -13.695 -0.791 17.625 1 37.78 23 PHE B N 1
ATOM 1304 C CA . PHE B 1 23 ? -12.75 -1.73 17.031 1 37.78 23 PHE B CA 1
ATOM 1305 C C . PHE B 1 23 ? -11.688 -2.15 18.031 1 37.78 23 PHE B C 1
ATOM 1307 O O . PHE B 1 23 ? -10.531 -1.732 17.938 1 37.78 23 PHE B O 1
ATOM 1314 N N . ARG B 1 24 ? -11.812 -2.092 19.359 1 36.16 24 ARG B N 1
ATOM 1315 C CA . ARG B 1 24 ? -10.859 -2.787 20.219 1 36.16 24 ARG B CA 1
ATOM 1316 C C . ARG B 1 24 ? -10.703 -4.246 19.797 1 36.16 24 ARG B C 1
ATOM 1318 O O . ARG B 1 24 ? -11.68 -4.996 19.766 1 36.16 24 ARG B O 1
ATOM 1325 N N . PRO B 1 25 ? -9.68 -4.719 19.172 1 37.31 25 PRO B N 1
ATOM 1326 C CA . PRO B 1 25 ? -9.648 -6.18 19.312 1 37.31 25 PRO B CA 1
ATOM 1327 C C . PRO B 1 25 ? -9.812 -6.648 20.75 1 37.31 25 PRO B C 1
ATOM 1329 O O . PRO B 1 25 ? -9.43 -5.941 21.688 1 37.31 25 PRO B O 1
ATOM 1332 N N . LEU B 1 26 ? -10.781 -7.113 21.203 1 35.25 26 LEU B N 1
ATOM 1333 C CA . LEU B 1 26 ? -10.711 -7.902 22.438 1 35.25 26 LEU B CA 1
ATOM 1334 C C . LEU B 1 26 ? -9.305 -8.445 22.656 1 35.25 26 LEU B C 1
ATOM 1336 O O . LEU B 1 26 ? -8.688 -8.977 21.734 1 35.25 26 LEU B O 1
ATOM 1340 N N . ARG B 1 27 ? -8.461 -8.023 23.609 1 36.88 27 ARG B N 1
ATOM 1341 C CA . ARG B 1 27 ? -7.234 -8.57 24.172 1 36.88 27 ARG B CA 1
ATOM 1342 C C . ARG B 1 27 ? -7.277 -10.102 24.188 1 36.88 27 ARG B C 1
ATOM 1344 O O . ARG B 1 27 ? -6.461 -10.742 24.844 1 36.88 27 ARG B O 1
ATOM 1351 N N . GLY B 1 28 ? -8.312 -10.82 24.125 1 34.84 28 GLY B N 1
ATOM 1352 C CA . GLY B 1 28 ? -7.969 -12.219 24.281 1 34.84 28 GLY B CA 1
ATOM 1353 C C . GLY B 1 28 ? -6.707 -12.609 23.531 1 34.84 28 GLY B C 1
ATOM 1354 O O . GLY B 1 28 ? -6.16 -11.812 22.766 1 34.84 28 GLY B O 1
ATOM 1355 N N . ILE B 1 29 ? -6.281 -14.086 23.562 1 32.84 29 ILE B N 1
ATOM 1356 C CA . ILE B 1 29 ? -5.133 -14.805 23.016 1 32.84 29 ILE B CA 1
ATOM 1357 C C . ILE B 1 29 ? -4.863 -14.352 21.594 1 32.84 29 ILE B C 1
ATOM 1359 O O . ILE B 1 29 ? -5.031 -15.117 20.641 1 32.84 29 ILE B O 1
ATOM 1363 N N . ALA B 1 30 ? -5.59 -13.492 21.094 1 36.94 30 ALA B N 1
ATOM 1364 C CA . ALA B 1 30 ? -5.254 -13.242 19.688 1 36.94 30 ALA B CA 1
ATOM 1365 C C . ALA B 1 30 ? -3.807 -12.773 19.547 1 36.94 30 ALA B C 1
ATOM 1367 O O . ALA B 1 30 ? -3.354 -11.906 20.297 1 36.94 30 ALA B O 1
ATOM 1368 N N . ASP B 1 31 ? -2.854 -13.578 19.094 1 35.56 31 ASP B N 1
ATOM 1369 C CA . ASP B 1 31 ? -1.408 -13.523 18.906 1 35.56 31 ASP B CA 1
ATOM 1370 C C . ASP B 1 31 ? -0.964 -12.133 18.453 1 35.56 31 ASP B C 1
ATOM 1372 O O . ASP B 1 31 ? -1.658 -11.477 17.672 1 35.56 31 ASP B O 1
ATOM 1376 N N . ALA B 1 32 ? -0.103 -11.383 19.172 1 37.88 32 ALA B N 1
ATOM 1377 C CA . ALA B 1 32 ? 0.706 -10.188 18.953 1 37.88 32 ALA B CA 1
ATOM 1378 C C . ALA B 1 32 ? 0.836 -9.891 17.453 1 37.88 32 ALA B C 1
ATOM 1380 O O . ALA B 1 32 ? 1.271 -8.797 17.078 1 37.88 32 ALA B O 1
ATOM 1381 N N . ASP B 1 33 ? 0.809 -10.906 16.547 1 38.19 33 ASP B N 1
ATOM 1382 C CA . ASP B 1 33 ? 1.08 -10.828 15.117 1 38.19 33 ASP B CA 1
ATOM 1383 C C . ASP B 1 33 ? -0.001 -10.031 14.391 1 38.19 33 ASP B C 1
ATOM 1385 O O . ASP B 1 33 ? 0.189 -9.617 13.25 1 38.19 33 ASP B O 1
ATOM 1389 N N . ASP B 1 34 ? -1.236 -10.039 14.82 1 39.38 34 ASP B N 1
ATOM 1390 C CA . ASP B 1 34 ? -2.316 -9.516 13.992 1 39.38 34 ASP B CA 1
ATOM 1391 C C . ASP B 1 34 ? -2.305 -7.988 13.977 1 39.38 34 ASP B C 1
ATOM 1393 O O . ASP B 1 34 ? -2.818 -7.367 13.039 1 39.38 34 ASP B O 1
ATOM 1397 N N . GLU B 1 35 ? -2.082 -7.324 15.141 1 41.72 35 GLU B N 1
ATOM 1398 C CA . GLU B 1 35 ? -2.191 -5.879 15.32 1 41.72 35 GLU B CA 1
ATOM 1399 C C . GLU B 1 35 ? -1.23 -5.137 14.398 1 41.72 35 GLU B C 1
ATOM 1401 O O . GLU B 1 35 ? -1.355 -3.924 14.211 1 41.72 35 GLU B O 1
ATOM 1406 N N . LYS B 1 36 ? -0.075 -5.766 14.25 1 45.19 36 LYS B N 1
ATOM 1407 C CA . LYS B 1 36 ? 0.897 -5.234 13.305 1 45.19 36 LYS B CA 1
ATOM 1408 C C . LYS B 1 36 ? 0.262 -5.012 11.93 1 45.19 36 LYS B C 1
ATOM 1410 O O . LYS B 1 36 ? 0.959 -4.723 10.961 1 45.19 36 LYS B O 1
ATOM 1415 N N . LEU B 1 37 ? -0.892 -5.57 11.586 1 44.94 37 LEU B N 1
ATOM 1416 C CA . LEU B 1 37 ? -1.616 -5.762 10.336 1 44.94 37 LEU B CA 1
ATOM 1417 C C . LEU B 1 37 ? -1.684 -4.461 9.539 1 44.94 37 LEU B C 1
ATOM 1419 O O . LEU B 1 37 ? -0.933 -3.521 9.812 1 44.94 37 LEU B O 1
ATOM 1423 N N . ALA B 1 38 ? -3.17 -3.916 9.258 1 53.12 38 ALA B N 1
ATOM 1424 C CA . ALA B 1 38 ? -3.418 -2.961 8.18 1 53.12 38 ALA B CA 1
ATOM 1425 C C . ALA B 1 38 ? -2.93 -1.566 8.562 1 53.12 38 ALA B C 1
ATOM 1427 O O . ALA B 1 38 ? -3.709 -0.74 9.039 1 53.12 38 ALA B O 1
ATOM 1428 N N . SER B 1 39 ? -1.682 -1.543 8.945 1 69.38 39 SER B N 1
ATOM 1429 C CA . SER B 1 39 ? -1.216 -0.245 9.43 1 69.38 39 SER B CA 1
ATOM 1430 C C . SER B 1 39 ? -1.007 0.728 8.273 1 69.38 39 SER B C 1
ATOM 1432 O O . SER B 1 39 ? -0.346 0.397 7.285 1 69.38 39 SER B O 1
ATOM 1434 N N . MET B 1 40 ? -1.88 1.716 8.164 1 88.75 40 MET B N 1
ATOM 1435 C CA . MET B 1 40 ? -1.733 2.832 7.234 1 88.75 40 MET B CA 1
ATOM 1436 C C . MET B 1 40 ? -0.464 3.623 7.527 1 88.75 40 MET B C 1
ATOM 1438 O O . MET B 1 40 ? -0.353 4.258 8.578 1 88.75 40 MET B O 1
ATOM 1442 N N . LYS B 1 41 ? 0.533 3.455 6.648 1 90.5 41 LYS B N 1
ATOM 1443 C CA . LYS B 1 41 ? 1.753 4.242 6.801 1 90.5 41 LYS B CA 1
ATOM 1444 C C . LYS B 1 41 ? 1.545 5.676 6.328 1 90.5 41 LYS B C 1
ATOM 1446 O O . LYS B 1 41 ? 0.994 5.906 5.25 1 90.5 41 LYS B O 1
ATOM 1451 N N . ILE B 1 42 ? 2.053 6.668 7.129 1 93 42 ILE B N 1
ATOM 1452 C CA . ILE B 1 42 ? 1.824 8.07 6.809 1 93 42 ILE B CA 1
ATOM 1453 C C . ILE B 1 42 ? 3.141 8.844 6.891 1 93 42 ILE B C 1
ATOM 1455 O O . ILE B 1 42 ? 3.938 8.625 7.805 1 93 42 ILE B O 1
ATOM 1459 N N . ASP B 1 43 ? 3.367 9.719 5.918 1 94 43 ASP B N 1
ATOM 1460 C CA . ASP B 1 43 ? 4.367 10.781 6 1 94 43 ASP B CA 1
ATOM 1461 C C . ASP B 1 43 ? 3.709 12.141 6.219 1 94 43 ASP B C 1
ATOM 1463 O O . ASP B 1 43 ? 2.678 12.445 5.617 1 94 43 ASP B O 1
ATOM 1467 N N . VAL B 1 44 ? 4.289 12.945 7.082 1 96 44 VAL B N 1
ATOM 1468 C CA . VAL B 1 44 ? 3.816 14.312 7.289 1 96 44 VAL B CA 1
ATOM 1469 C C . VAL B 1 44 ? 4.992 15.281 7.219 1 96 44 VAL B C 1
ATOM 1471 O O . VAL B 1 44 ? 5.992 15.109 7.918 1 96 44 VAL B O 1
ATOM 1474 N N . THR B 1 45 ? 4.891 16.234 6.383 1 95.81 45 THR B N 1
ATOM 1475 C CA . THR B 1 45 ? 5.848 17.328 6.324 1 95.81 45 THR B CA 1
ATOM 1476 C C . THR B 1 45 ? 5.141 18.672 6.527 1 95.81 45 THR B C 1
ATOM 1478 O O . THR B 1 45 ? 3.918 18.75 6.406 1 95.81 45 THR B O 1
ATOM 1481 N N . GLU B 1 46 ? 5.98 19.641 6.867 1 95.81 46 GLU B N 1
ATOM 1482 C CA . GLU B 1 46 ? 5.41 20.953 7.191 1 95.81 46 GLU B CA 1
ATOM 1483 C C . GLU B 1 46 ? 6.262 22.078 6.625 1 95.81 46 GLU B C 1
ATOM 1485 O O . GLU B 1 46 ? 7.492 22 6.625 1 95.81 46 GLU B O 1
ATOM 1490 N N . ASN B 1 47 ? 5.652 23.094 6.121 1 94.88 47 ASN B N 1
ATOM 1491 C CA . ASN B 1 47 ? 6.273 24.406 5.902 1 94.88 47 ASN B CA 1
ATOM 1492 C C . ASN B 1 47 ? 5.492 25.516 6.59 1 94.88 47 ASN B C 1
ATOM 1494 O O . ASN B 1 47 ? 4.613 25.25 7.414 1 94.88 47 ASN B O 1
ATOM 1498 N N . ASP B 1 48 ? 5.855 26.703 6.293 1 94 48 ASP B N 1
ATOM 1499 C CA . ASP B 1 48 ? 5.254 27.812 7.031 1 94 48 ASP B CA 1
ATOM 1500 C C . ASP B 1 48 ? 3.764 27.922 6.715 1 94 48 ASP B C 1
ATOM 1502 O O . ASP B 1 48 ? 2.986 28.406 7.543 1 94 48 ASP B O 1
ATOM 1506 N N . GLN B 1 49 ? 3.367 27.391 5.645 1 95.56 49 GLN B N 1
ATOM 1507 C CA . GLN B 1 49 ? 2.021 27.672 5.156 1 95.56 49 GLN B CA 1
ATOM 1508 C C . GLN B 1 49 ? 1.1 26.469 5.355 1 95.56 49 GLN B C 1
ATOM 1510 O O . GLN B 1 49 ? -0.117 26.641 5.477 1 95.56 49 GLN B O 1
ATOM 1515 N N . ALA B 1 50 ? 1.745 25.312 5.328 1 97.5 50 ALA B N 1
ATOM 1516 C CA . ALA B 1 50 ? 0.859 24.156 5.242 1 97.5 50 ALA B CA 1
ATOM 1517 C C . ALA B 1 50 ? 1.565 22.891 5.715 1 97.5 50 ALA B C 1
ATOM 1519 O O . ALA B 1 50 ? 2.787 22.875 5.879 1 97.5 50 ALA B O 1
ATOM 1520 N N . TYR B 1 51 ? 0.737 21.859 5.984 1 97.31 51 TYR B N 1
ATOM 1521 C CA . TYR B 1 51 ? 1.21 20.484 6.109 1 97.31 51 TYR B CA 1
ATOM 1522 C C . TYR B 1 51 ? 0.924 19.703 4.84 1 97.31 51 TYR B C 1
ATOM 1524 O O . TYR B 1 51 ? -0.102 19.906 4.188 1 97.31 51 TYR B O 1
ATOM 1532 N N . ALA B 1 52 ? 1.827 18.828 4.555 1 97.31 52 ALA B N 1
ATOM 1533 C CA . ALA B 1 52 ? 1.604 17.828 3.518 1 97.31 52 ALA B CA 1
ATOM 1534 C C . ALA B 1 52 ? 1.579 16.422 4.109 1 97.31 52 ALA B C 1
ATOM 1536 O O . ALA B 1 52 ? 2.484 16.031 4.852 1 97.31 52 ALA B O 1
ATOM 1537 N N . VAL B 1 53 ? 0.51 15.672 3.777 1 97.19 53 VAL B N 1
ATOM 1538 C CA . VAL B 1 53 ? 0.354 14.312 4.289 1 97.19 53 VAL B CA 1
ATOM 1539 C C . VAL B 1 53 ? 0.293 13.328 3.127 1 97.19 53 VAL B C 1
ATOM 1541 O O . VAL B 1 53 ? -0.405 13.562 2.139 1 97.19 53 VAL B O 1
ATOM 1544 N N . LYS B 1 54 ? 1.06 12.305 3.236 1 96.38 54 LYS B N 1
ATOM 1545 C CA . LYS B 1 54 ? 0.948 11.164 2.33 1 96.38 54 LYS B CA 1
ATOM 1546 C C . LYS B 1 54 ? 0.604 9.891 3.092 1 96.38 54 LYS B C 1
ATOM 1548 O O . LYS B 1 54 ? 1.312 9.508 4.027 1 96.38 54 LYS B O 1
ATOM 1553 N N . ALA B 1 55 ? -0.501 9.227 2.717 1 95.62 55 ALA B N 1
ATOM 1554 C CA . ALA B 1 55 ? -0.976 8.008 3.375 1 95.62 55 ALA B CA 1
ATOM 1555 C C . ALA B 1 55 ? -1.094 6.859 2.383 1 95.62 55 ALA B C 1
ATOM 1557 O O . ALA B 1 55 ? -1.686 7.012 1.312 1 95.62 55 ALA B O 1
ATOM 1558 N N . GLU B 1 56 ? -0.562 5.742 2.762 1 94.19 56 GLU B N 1
ATOM 1559 C CA . GLU B 1 56 ? -0.679 4.566 1.903 1 94.19 56 GLU B CA 1
ATOM 1560 C C . GLU B 1 56 ? -2.01 3.854 2.123 1 94.19 56 GLU B C 1
ATOM 1562 O O . GLU B 1 56 ? -2.291 3.381 3.227 1 94.19 56 GLU B O 1
ATOM 1567 N N . LEU B 1 57 ? -2.773 3.77 1.045 1 94.75 57 LEU B N 1
ATOM 1568 C CA . LEU B 1 57 ? -4.062 3.084 1.016 1 94.75 57 LEU B CA 1
ATOM 1569 C C . LEU B 1 57 ? -4.188 2.219 -0.235 1 94.75 57 LEU B C 1
ATOM 1571 O O . LEU B 1 57 ? -5.105 2.412 -1.037 1 94.75 57 LEU B O 1
ATOM 1575 N N . PRO B 1 58 ? -3.361 1.269 -0.344 1 94.12 58 PRO B N 1
ATOM 1576 C CA . PRO B 1 58 ? -3.375 0.501 -1.591 1 94.12 58 PRO B CA 1
ATOM 1577 C C . PRO B 1 58 ? -4.664 -0.295 -1.779 1 94.12 58 PRO B C 1
ATOM 1579 O O . PRO B 1 58 ? -5.113 -0.978 -0.855 1 94.12 58 PRO B O 1
ATOM 1582 N N . GLY B 1 59 ? -5.242 -0.25 -2.955 1 93.5 59 GLY B N 1
ATOM 1583 C CA . GLY B 1 59 ? -6.379 -1.066 -3.35 1 93.5 59 GLY B CA 1
ATOM 1584 C C . GLY B 1 59 ? -7.711 -0.467 -2.943 1 93.5 59 GLY B C 1
ATOM 1585 O O . GLY B 1 59 ? -8.766 -1.064 -3.178 1 93.5 59 GLY B O 1
ATOM 1586 N N . VAL B 1 60 ? -7.629 0.68 -2.391 1 93.94 60 VAL B N 1
ATOM 1587 C CA . VAL B 1 60 ? -8.867 1.317 -1.968 1 93.94 60 VAL B CA 1
ATOM 1588 C C . VAL B 1 60 ? -9.453 2.131 -3.121 1 93.94 60 VAL B C 1
ATOM 1590 O O . VAL B 1 60 ? -8.719 2.807 -3.846 1 93.94 60 VAL B O 1
ATOM 1593 N N . ASP B 1 61 ? -10.773 1.973 -3.254 1 93.25 61 ASP B N 1
ATOM 1594 C CA . ASP B 1 61 ? -11.453 2.889 -4.164 1 93.25 61 ASP B CA 1
ATOM 1595 C C . ASP B 1 61 ? -11.469 4.309 -3.605 1 93.25 61 ASP B C 1
ATOM 1597 O O . ASP B 1 61 ? -11.719 4.508 -2.414 1 93.25 61 ASP B O 1
ATOM 1601 N N . LYS B 1 62 ? -11.203 5.258 -4.477 1 94.69 62 LYS B N 1
ATOM 1602 C CA . LYS B 1 62 ? -11.141 6.645 -4.031 1 94.69 62 LYS B CA 1
ATOM 1603 C C . LYS B 1 62 ? -12.438 7.062 -3.346 1 94.69 62 LYS B C 1
ATOM 1605 O O . LYS B 1 62 ? -12.422 7.867 -2.414 1 94.69 62 LYS B O 1
ATOM 1610 N N . ASN B 1 63 ? -13.57 6.512 -3.768 1 94.75 63 ASN B N 1
ATOM 1611 C CA . ASN B 1 63 ? -14.875 6.875 -3.219 1 94.75 63 ASN B CA 1
ATOM 1612 C C . ASN B 1 63 ? -15.094 6.258 -1.841 1 94.75 63 ASN B C 1
ATOM 1614 O O . ASN B 1 63 ? -16.031 6.633 -1.131 1 94.75 63 ASN B O 1
ATOM 1618 N N . ASP B 1 64 ? -14.172 5.387 -1.478 1 94.88 64 ASP B N 1
ATOM 1619 C CA . ASP B 1 64 ? -14.281 4.734 -0.177 1 94.88 64 ASP B CA 1
ATOM 1620 C C . ASP B 1 64 ? -13.305 5.348 0.827 1 94.88 64 ASP B C 1
ATOM 1622 O O . ASP B 1 64 ? -13.055 4.766 1.886 1 94.88 64 ASP B O 1
ATOM 1626 N N . ILE B 1 65 ? -12.734 6.445 0.473 1 96.56 65 ILE B N 1
ATOM 1627 C CA . ILE B 1 65 ? -11.828 7.168 1.358 1 96.56 65 ILE B CA 1
ATOM 1628 C C . ILE B 1 65 ? -12.547 8.383 1.946 1 96.56 65 ILE B C 1
ATOM 1630 O O . ILE B 1 65 ? -13.156 9.164 1.214 1 96.56 65 ILE B O 1
ATOM 1634 N N . ASN B 1 66 ? -12.461 8.477 3.295 1 97.25 66 ASN B N 1
ATOM 1635 C CA . ASN B 1 66 ? -13.031 9.625 3.99 1 97.25 66 ASN B CA 1
ATOM 1636 C C . ASN B 1 66 ? -11.969 10.375 4.793 1 97.25 66 ASN B C 1
ATOM 1638 O O . ASN B 1 66 ? -11.227 9.766 5.57 1 97.25 66 ASN B O 1
ATOM 1642 N N . VAL B 1 67 ? -11.867 11.68 4.539 1 98 67 VAL B N 1
ATOM 1643 C CA . VAL B 1 67 ? -10.969 12.547 5.297 1 98 67 VAL B CA 1
ATOM 1644 C C . VAL B 1 67 ? -11.773 13.602 6.047 1 98 67 VAL B C 1
ATOM 1646 O O . VAL B 1 67 ? -12.586 14.305 5.453 1 98 67 VAL B O 1
ATOM 1649 N N . GLN B 1 68 ? -11.516 13.688 7.328 1 97.81 68 GLN B N 1
ATOM 1650 C CA . GLN B 1 68 ? -12.164 14.695 8.148 1 97.81 68 GLN B CA 1
ATOM 1651 C C . GLN B 1 68 ? -11.141 15.586 8.852 1 97.81 68 GLN B C 1
ATOM 1653 O O . GLN B 1 68 ? -10.125 15.094 9.352 1 97.81 68 GLN B O 1
ATOM 1658 N N . ILE B 1 69 ? -11.406 16.828 8.789 1 97.75 69 ILE B N 1
ATOM 1659 C CA . ILE B 1 69 ? -10.578 17.797 9.492 1 97.75 69 ILE B CA 1
ATOM 1660 C C . ILE B 1 69 ? -11.414 18.516 10.555 1 97.75 69 ILE B C 1
ATOM 1662 O O . ILE B 1 69 ? -12.445 19.109 10.242 1 97.75 69 ILE B O 1
ATOM 1666 N N . ASP B 1 70 ? -10.977 18.469 11.789 1 96.44 70 ASP B N 1
ATOM 1667 C CA . ASP B 1 70 ? -11.57 19.172 12.914 1 96.44 70 ASP B CA 1
ATOM 1668 C C . ASP B 1 70 ? -10.508 19.938 13.711 1 96.44 70 ASP B C 1
ATOM 1670 O O . ASP B 1 70 ? -9.828 19.359 14.555 1 96.44 70 ASP B O 1
ATOM 1674 N N . GLY B 1 71 ? -10.531 21.297 13.469 1 95.69 71 GLY B N 1
ATOM 1675 C CA . GLY B 1 71 ? -9.461 22.094 14.055 1 95.69 71 GLY B CA 1
ATOM 1676 C C . GLY B 1 71 ? -8.078 21.688 13.57 1 95.69 71 GLY B C 1
ATOM 1677 O O . GLY B 1 71 ? -7.762 21.844 12.391 1 95.69 71 GLY B O 1
ATOM 1678 N N . ASN B 1 72 ? -7.297 21.156 14.492 1 96.69 72 ASN B N 1
ATOM 1679 C CA . ASN B 1 72 ? -5.949 20.719 14.141 1 96.69 72 ASN B CA 1
ATOM 1680 C C . ASN B 1 72 ? -5.852 19.188 14.062 1 96.69 72 ASN B C 1
ATOM 1682 O O . ASN B 1 72 ? -4.754 18.641 14.039 1 96.69 72 ASN B O 1
ATOM 1686 N N . THR B 1 73 ? -7.023 18.547 14.055 1 97.25 73 THR B N 1
ATOM 1687 C CA . THR B 1 73 ? -7.078 17.094 14.031 1 97.25 73 THR B CA 1
ATOM 1688 C C . THR B 1 73 ? -7.508 16.594 12.656 1 97.25 73 THR B C 1
ATOM 1690 O O . THR B 1 73 ? -8.461 17.109 12.062 1 97.25 73 THR B O 1
ATOM 1693 N N . VAL B 1 74 ? -6.793 15.625 12.133 1 96.75 74 VAL B N 1
ATOM 1694 C CA . VAL B 1 74 ? -7.086 15.008 10.844 1 96.75 74 VAL B CA 1
ATOM 1695 C C . VAL B 1 74 ? -7.422 13.531 11.031 1 96.75 74 VAL B C 1
ATOM 1697 O O . VAL B 1 74 ? -6.68 12.805 11.695 1 96.75 74 VAL B O 1
ATOM 1700 N N . SER B 1 75 ? -8.562 13.094 10.453 1 96.81 75 SER B N 1
ATOM 1701 C CA . SER B 1 75 ? -8.969 11.695 10.469 1 96.81 75 SER B CA 1
ATOM 1702 C C . SER B 1 75 ? -9.094 11.141 9.062 1 96.81 75 SER B C 1
ATOM 1704 O O . SER B 1 75 ? -9.805 11.703 8.227 1 96.81 75 SER B O 1
ATOM 1706 N N . ILE B 1 76 ? -8.367 10.039 8.875 1 96.06 76 ILE B N 1
ATOM 1707 C CA . ILE B 1 76 ? -8.461 9.328 7.605 1 96.06 76 ILE B CA 1
ATOM 1708 C C . ILE B 1 76 ? -9.07 7.949 7.832 1 96.06 76 ILE B C 1
ATOM 1710 O O . ILE B 1 76 ? -8.625 7.199 8.703 1 96.06 76 ILE B O 1
ATOM 1714 N N . SER B 1 77 ? -10.086 7.691 7.098 1 94.81 77 SER B N 1
ATOM 1715 C CA . SER B 1 77 ? -10.68 6.359 7.16 1 94.81 77 SER B CA 1
ATOM 1716 C C . SER B 1 77 ? -10.969 5.82 5.766 1 94.81 77 SER B C 1
ATOM 1718 O O . SER B 1 77 ? -11.195 6.59 4.828 1 94.81 77 SER B O 1
ATOM 1720 N N . ALA B 1 78 ? -10.883 4.488 5.688 1 92.81 78 ALA B N 1
ATOM 1721 C CA . ALA B 1 78 ? -11.172 3.816 4.422 1 92.81 78 ALA B CA 1
ATOM 1722 C C . ALA B 1 78 ? -11.672 2.393 4.656 1 92.81 78 ALA B C 1
ATOM 1724 O O . ALA B 1 78 ? -11.531 1.855 5.758 1 92.81 78 ALA B O 1
ATOM 1725 N N . LYS B 1 79 ? -12.328 1.936 3.637 1 88.19 79 LYS B N 1
ATOM 1726 C CA . LYS B 1 79 ? -12.82 0.562 3.658 1 88.19 79 LYS B CA 1
ATOM 1727 C C . LYS B 1 79 ? -12.32 -0.222 2.449 1 88.19 79 LYS B C 1
ATOM 1729 O O . LYS B 1 79 ? -12.359 0.274 1.321 1 88.19 79 LYS B O 1
ATOM 1734 N N . VAL B 1 80 ? -11.734 -1.304 2.762 1 81.94 80 VAL B N 1
ATOM 1735 C CA . VAL B 1 80 ? -11.344 -2.193 1.673 1 81.94 80 VAL B CA 1
ATOM 1736 C C . VAL B 1 80 ? -12.008 -3.557 1.853 1 81.94 80 VAL B C 1
ATOM 1738 O O . VAL B 1 80 ? -11.836 -4.203 2.889 1 81.94 80 VAL B O 1
ATOM 1741 N N . GLU B 1 81 ? -12.914 -3.885 0.939 1 77 81 GLU B N 1
ATOM 1742 C CA . GLU B 1 81 ? -13.547 -5.199 0.963 1 77 81 GLU B CA 1
ATOM 1743 C C . GLU B 1 81 ? -12.93 -6.133 -0.075 1 77 81 GLU B C 1
ATOM 1745 O O . GLU B 1 81 ? -12.914 -5.816 -1.267 1 77 81 GLU B O 1
ATOM 1750 N N . ARG B 1 82 ? -12.148 -7.004 0.383 1 73.06 82 ARG B N 1
ATOM 1751 C CA . ARG B 1 82 ? -11.586 -7.98 -0.542 1 73.06 82 ARG B CA 1
ATOM 1752 C C . ARG B 1 82 ? -12.391 -9.273 -0.537 1 73.06 82 ARG B C 1
ATOM 1754 O O . ARG B 1 82 ? -12.953 -9.656 0.493 1 73.06 82 ARG B O 1
ATOM 1761 N N . ASN B 1 83 ? -12.984 -9.5 -1.747 1 63.38 83 ASN B N 1
ATOM 1762 C CA . ASN B 1 83 ? -13.812 -10.695 -1.837 1 63.38 83 ASN B CA 1
ATOM 1763 C C . ASN B 1 83 ? -13.133 -11.898 -1.196 1 63.38 83 ASN B C 1
ATOM 1765 O O . ASN B 1 83 ? -12.086 -12.344 -1.656 1 63.38 83 ASN B O 1
ATOM 1769 N N . LYS B 1 84 ? -13.625 -12.094 -0.063 1 63.97 84 LYS B N 1
ATOM 1770 C CA . LYS B 1 84 ? -13.195 -13.328 0.596 1 63.97 84 LYS B CA 1
ATOM 1771 C C . LYS B 1 84 ? -13.875 -14.547 -0.018 1 63.97 84 LYS B C 1
ATOM 1773 O O . LYS B 1 84 ? -13.516 -15.688 0.292 1 63.97 84 LYS B O 1
ATOM 1778 N N . GLU B 1 85 ? -14.789 -14.188 -0.916 1 62.59 85 GLU B N 1
ATOM 1779 C CA . GLU B 1 85 ? -15.492 -15.344 -1.46 1 62.59 85 GLU B CA 1
ATOM 1780 C C . GLU B 1 85 ? -14.711 -15.977 -2.605 1 62.59 85 GLU B C 1
ATOM 1782 O O . GLU B 1 85 ? -14.375 -15.305 -3.584 1 62.59 85 GLU B O 1
ATOM 1787 N N . LEU B 1 86 ? -14.117 -17.078 -2.301 1 72.12 86 LEU B N 1
ATOM 1788 C CA . LEU B 1 86 ? -13.453 -17.906 -3.307 1 72.12 86 LEU B CA 1
ATOM 1789 C C . LEU B 1 86 ? -14.461 -18.531 -4.254 1 72.12 86 LEU B C 1
ATOM 1791 O O . LEU B 1 86 ? -15.539 -18.953 -3.826 1 72.12 86 LEU B O 1
ATOM 1795 N N . LYS B 1 87 ? -14.203 -18.234 -5.496 1 75.69 87 LYS B N 1
ATOM 1796 C CA . LYS B 1 87 ? -15.016 -18.953 -6.473 1 75.69 87 LYS B CA 1
ATOM 1797 C C . LYS B 1 87 ? -14.82 -20.453 -6.344 1 75.69 87 LYS B C 1
ATOM 1799 O O . LYS B 1 87 ? -13.844 -20.922 -5.742 1 75.69 87 LYS B O 1
ATOM 1804 N N . GLU B 1 88 ? -15.852 -21.047 -6.82 1 78.81 88 GLU B N 1
ATOM 1805 C CA . GLU B 1 88 ? -15.719 -22.5 -6.832 1 78.81 88 GLU B CA 1
ATOM 1806 C C . GLU B 1 88 ? -14.414 -22.938 -7.5 1 78.81 88 GLU B C 1
ATOM 1808 O O . GLU B 1 88 ? -14.07 -22.453 -8.578 1 78.81 88 GLU B O 1
ATOM 1813 N N . GLY B 1 89 ? -13.625 -23.719 -6.781 1 86.62 89 GLY B N 1
ATOM 1814 C CA . GLY B 1 89 ? -12.391 -24.266 -7.336 1 86.62 89 GLY B CA 1
ATOM 1815 C C . GLY B 1 89 ? -11.172 -23.406 -7.035 1 86.62 89 GLY B C 1
ATOM 1816 O O . GLY B 1 89 ? -10.055 -23.766 -7.395 1 86.62 89 GLY B O 1
ATOM 1817 N N . GLU B 1 90 ? -11.531 -22.375 -6.379 1 89.44 90 GLU B N 1
ATOM 1818 C CA . GLU B 1 90 ? -10.398 -21.531 -6.027 1 89.44 90 GLU B CA 1
ATOM 1819 C C . GLU B 1 90 ? -9.891 -21.828 -4.617 1 89.44 90 GLU B C 1
ATOM 1821 O O . GLU B 1 90 ? -10.68 -22.188 -3.736 1 89.44 90 GLU B O 1
ATOM 1826 N N . ARG B 1 91 ? -8.594 -21.812 -4.5 1 92.56 91 ARG B N 1
ATOM 1827 C CA . ARG B 1 91 ? -7.969 -22 -3.199 1 92.56 91 ARG B CA 1
ATOM 1828 C C . ARG B 1 91 ? -7.066 -20.828 -2.84 1 92.56 91 ARG B C 1
ATOM 1830 O O . ARG B 1 91 ? -6.363 -20.297 -3.699 1 92.56 91 ARG B O 1
ATOM 1837 N N . VAL B 1 92 ? -7.137 -20.547 -1.547 1 92.38 92 VAL B N 1
ATOM 1838 C CA . VAL B 1 92 ? -6.242 -19.5 -1.058 1 92.38 92 VAL B CA 1
ATOM 1839 C C . VAL B 1 92 ? -4.895 -20.109 -0.674 1 92.38 92 VAL B C 1
ATOM 1841 O O . VAL B 1 92 ? -4.836 -21.047 0.127 1 92.38 92 VAL B O 1
ATOM 1844 N N . ILE B 1 93 ? -3.881 -19.5 -1.283 1 92.12 93 ILE B N 1
ATOM 1845 C CA . ILE B 1 93 ? -2.533 -19.969 -0.987 1 92.12 93 ILE B CA 1
ATOM 1846 C C . ILE B 1 93 ? -1.895 -19.078 0.076 1 92.12 93 ILE B C 1
ATOM 1848 O O . ILE B 1 93 ? -1.228 -19.578 0.989 1 92.12 93 ILE B O 1
ATOM 1852 N N . ARG B 1 94 ? -2.08 -17.781 -0.003 1 92.31 94 ARG B N 1
ATOM 1853 C CA . ARG B 1 94 ? -1.52 -16.797 0.905 1 92.31 94 ARG B CA 1
ATOM 1854 C C . ARG B 1 94 ? -2.416 -15.562 0.989 1 92.31 94 ARG B C 1
ATOM 1856 O O . ARG B 1 94 ? -2.951 -15.102 -0.024 1 92.31 94 ARG B O 1
ATOM 1863 N N . ARG B 1 95 ? -2.568 -15.07 2.271 1 90.62 95 ARG B N 1
ATOM 1864 C CA . ARG B 1 95 ? -3.322 -13.836 2.502 1 90.62 95 ARG B CA 1
ATOM 1865 C C . ARG B 1 95 ? -2.584 -12.914 3.465 1 90.62 95 ARG B C 1
ATOM 1867 O O . ARG B 1 95 ? -2.537 -13.18 4.668 1 90.62 95 ARG B O 1
ATOM 1874 N N . GLU B 1 96 ? -2.004 -11.867 2.822 1 88.88 96 GLU B N 1
ATOM 1875 C CA . GLU B 1 96 ? -1.268 -10.938 3.668 1 88.88 96 GLU B CA 1
ATOM 1876 C C . GLU B 1 96 ? -1.943 -9.57 3.699 1 88.88 96 GLU B C 1
ATOM 1878 O O . GLU B 1 96 ? -1.691 -8.766 4.598 1 88.88 96 GLU B O 1
ATOM 1883 N N . ARG B 1 97 ? -2.764 -9.352 2.676 1 90.81 97 ARG B N 1
ATOM 1884 C CA . ARG B 1 97 ? -3.371 -8.023 2.58 1 90.81 97 ARG B CA 1
ATOM 1885 C C . ARG B 1 97 ? -4.586 -7.91 3.496 1 90.81 97 ARG B C 1
ATOM 1887 O O . ARG B 1 97 ? -5.348 -8.867 3.648 1 90.81 97 ARG B O 1
ATOM 1894 N N . TYR B 1 98 ? -4.656 -6.738 3.969 1 83.31 98 TYR B N 1
ATOM 1895 C CA . TYR B 1 98 ? -5.738 -6.504 4.918 1 83.31 98 TYR B CA 1
ATOM 1896 C C . TYR B 1 98 ? -7.051 -6.242 4.191 1 83.31 98 TYR B C 1
ATOM 1898 O O . TYR B 1 98 ? -7.062 -5.668 3.102 1 83.31 98 TYR B O 1
ATOM 1906 N N . SER B 1 99 ? -8.125 -6.789 4.781 1 85.88 99 SER B N 1
ATOM 1907 C CA . SER B 1 99 ? -9.484 -6.469 4.367 1 85.88 99 SER B CA 1
ATOM 1908 C C . SER B 1 99 ? -10.312 -5.949 5.539 1 85.88 99 SER B C 1
ATOM 1910 O O . SER B 1 99 ? -10.18 -6.438 6.664 1 85.88 99 SER B O 1
ATOM 1912 N N . GLY B 1 100 ? -11.086 -4.871 5.379 1 86.62 100 GLY B N 1
ATOM 1913 C CA . GLY B 1 100 ? -11.922 -4.266 6.402 1 86.62 100 GLY B CA 1
ATOM 1914 C C . GLY B 1 100 ? -11.805 -2.754 6.453 1 86.62 100 GLY B C 1
ATOM 1915 O O . GLY B 1 100 ? -11.477 -2.117 5.449 1 86.62 100 GLY B O 1
ATOM 1916 N N . GLU B 1 101 ? -12.32 -2.279 7.516 1 86.62 101 GLU B N 1
ATOM 1917 C CA . GLU B 1 101 ? -12.227 -0.838 7.734 1 86.62 101 GLU B CA 1
ATOM 1918 C C . GLU B 1 101 ? -11.008 -0.481 8.578 1 86.62 101 GLU B C 1
ATOM 1920 O O . GLU B 1 101 ? -10.688 -1.182 9.539 1 86.62 101 GLU B O 1
ATOM 1925 N N . PHE B 1 102 ? -10.336 0.562 8.141 1 81.56 102 PHE B N 1
ATOM 1926 C CA . PHE B 1 102 ? -9.25 1.053 8.977 1 81.56 102 PHE B CA 1
ATOM 1927 C C . PHE B 1 102 ? -9.242 2.576 9.016 1 81.56 102 PHE B C 1
ATOM 1929 O O . PHE B 1 102 ? -9.812 3.229 8.141 1 81.56 102 PHE B O 1
ATOM 1936 N N . ALA B 1 103 ? -8.734 3 10.102 1 89.31 103 ALA B N 1
ATOM 1937 C CA . ALA B 1 103 ? -8.742 4.441 10.328 1 89.31 103 ALA B CA 1
ATOM 1938 C C . ALA B 1 103 ? -7.551 4.875 11.172 1 89.31 103 ALA B C 1
ATOM 1940 O O . ALA B 1 103 ? -7.066 4.109 12.008 1 89.31 103 ALA B O 1
ATOM 1941 N N . ARG B 1 104 ? -7.066 6.094 10.828 1 91.44 104 ARG B N 1
ATOM 1942 C CA . ARG B 1 104 ? -6.027 6.75 11.609 1 91.44 104 ARG B CA 1
ATOM 1943 C C . ARG B 1 104 ? -6.371 8.219 11.859 1 91.44 104 ARG B C 1
ATOM 1945 O O . ARG B 1 104 ? -6.914 8.891 10.984 1 91.44 104 ARG B O 1
ATOM 1952 N N . THR B 1 105 ? -6.133 8.617 13.094 1 93.81 105 THR B N 1
ATOM 1953 C CA . THR B 1 105 ? -6.328 10.016 13.461 1 93.81 105 THR B CA 1
ATOM 1954 C C . THR B 1 105 ? -5.074 10.586 14.102 1 93.81 105 THR B C 1
ATOM 1956 O O . THR B 1 105 ? -4.418 9.914 14.906 1 93.81 105 THR B O 1
ATOM 1959 N N . PHE B 1 106 ? -4.773 11.805 13.766 1 91.44 106 PHE B N 1
ATOM 1960 C CA . PHE B 1 106 ? -3.619 12.477 14.359 1 91.44 106 PHE B CA 1
ATOM 1961 C C . PHE B 1 106 ? -3.855 13.977 14.461 1 91.44 106 PHE B C 1
ATOM 1963 O O . PHE B 1 106 ? -4.703 14.523 13.758 1 91.44 106 PHE B O 1
ATOM 1970 N N . SER B 1 107 ? -3.09 14.594 15.367 1 95.88 107 SER B N 1
ATOM 1971 C CA . SER B 1 107 ? -3.205 16.031 15.547 1 95.88 107 SER B CA 1
ATOM 1972 C C . SER B 1 107 ? -1.924 16.75 15.125 1 95.88 107 SER B C 1
ATOM 1974 O O . SER B 1 107 ? -0.832 16.188 15.234 1 95.88 107 SER B O 1
ATOM 1976 N N . LEU B 1 108 ? -2.109 18 14.688 1 94.81 108 LEU B N 1
ATOM 1977 C CA . LEU B 1 108 ? -0.996 18.844 14.258 1 94.81 108 LEU B CA 1
ATOM 1978 C C . LEU B 1 108 ? -0.884 20.094 15.141 1 94.81 108 LEU B C 1
ATOM 1980 O O . LEU B 1 108 ? -1.783 20.375 15.93 1 94.81 108 LEU B O 1
ATOM 1984 N N . ALA B 1 109 ? 0.214 20.75 14.984 1 93.81 109 ALA B N 1
ATOM 1985 C CA . ALA B 1 109 ? 0.521 21.844 15.898 1 93.81 109 ALA B CA 1
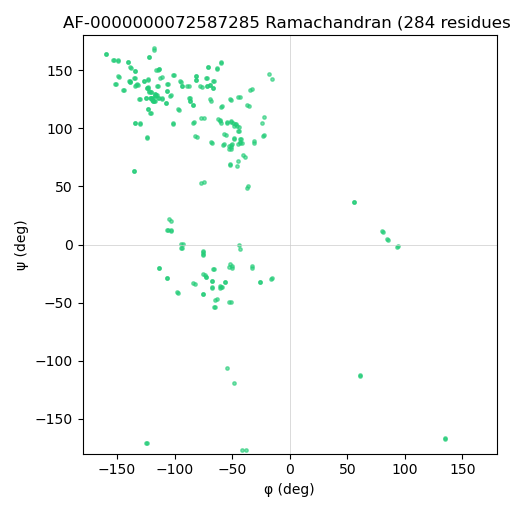ATOM 1986 C C . ALA B 1 109 ? -0.348 23.062 15.609 1 93.81 109 ALA B C 1
ATOM 1988 O O . ALA B 1 109 ? -0.614 23.875 16.5 1 93.81 109 ALA B O 1
ATOM 1989 N N . ASN B 1 110 ? -0.84 23.281 14.422 1 94.25 110 ASN B N 1
ATOM 1990 C CA . ASN B 1 110 ? -1.621 24.438 14.016 1 94.25 110 ASN B CA 1
ATOM 1991 C C . ASN B 1 110 ? -3.051 24.047 13.648 1 94.25 110 ASN B C 1
ATOM 1993 O O . ASN B 1 110 ? -3.289 22.953 13.133 1 94.25 110 ASN B O 1
ATOM 1997 N N . GLU B 1 111 ? -3.93 25.016 13.891 1 96.75 111 GLU B N 1
ATOM 1998 C CA . GLU B 1 111 ? -5.246 24.859 13.281 1 96.75 111 GLU B CA 1
ATOM 1999 C C . GLU B 1 111 ? -5.16 24.859 11.758 1 96.75 111 GLU B C 1
ATOM 2001 O O . GLU B 1 111 ? -4.305 25.531 11.188 1 96.75 111 GLU B O 1
ATOM 2006 N N . LEU B 1 112 ? -6.172 24.141 11.219 1 97.75 112 LEU B N 1
ATOM 2007 C CA . LEU B 1 112 ? -6.117 23.984 9.773 1 97.75 112 LEU B CA 1
ATOM 2008 C C . LEU B 1 112 ? -7.258 24.734 9.094 1 97.75 112 LEU B C 1
ATOM 2010 O O . LEU B 1 112 ? -8.344 24.875 9.672 1 97.75 112 LEU B O 1
ATOM 2014 N N . ASP B 1 113 ? -6.945 25.297 7.938 1 97.38 113 ASP B N 1
ATOM 2015 C CA . ASP B 1 113 ? -8 25.844 7.09 1 97.38 113 ASP B CA 1
ATOM 2016 C C . ASP B 1 113 ? -8.68 24.734 6.285 1 97.38 113 ASP B C 1
ATOM 2018 O O . ASP B 1 113 ? -8.25 24.406 5.18 1 97.38 113 ASP B O 1
ATOM 2022 N N . ARG B 1 114 ? -9.742 24.188 6.828 1 96.31 114 ARG B N 1
ATOM 2023 C CA . ARG B 1 114 ? -10.43 23.047 6.254 1 96.31 114 ARG B CA 1
ATOM 2024 C C . ARG B 1 114 ? -10.922 23.344 4.844 1 96.31 114 ARG B C 1
ATOM 2026 O O . ARG B 1 114 ? -10.883 22.484 3.967 1 96.31 114 ARG B O 1
ATOM 2033 N N . ASP B 1 115 ? -11.352 24.547 4.602 1 96.44 115 ASP B N 1
ATOM 2034 C CA . ASP B 1 115 ? -11.953 24.906 3.322 1 96.44 115 ASP B CA 1
ATOM 2035 C C . ASP B 1 115 ? -10.906 24.984 2.217 1 96.44 115 ASP B C 1
ATOM 2037 O O . ASP B 1 115 ? -11.203 24.734 1.048 1 96.44 115 ASP B O 1
ATOM 2041 N N . ALA B 1 116 ? -9.711 25.281 2.58 1 97.31 116 ALA B N 1
ATOM 2042 C CA . ALA B 1 116 ? -8.641 25.406 1.588 1 97.31 116 ALA B CA 1
ATOM 2043 C C . ALA B 1 116 ? -7.875 24.109 1.427 1 97.31 116 ALA B C 1
ATOM 2045 O O . ALA B 1 116 ? -6.996 24 0.57 1 97.31 116 ALA B O 1
ATOM 2046 N N . ALA B 1 117 ? -8.227 23.125 2.217 1 98.38 117 ALA B N 1
ATOM 2047 C CA . ALA B 1 117 ? -7.527 21.844 2.156 1 98.38 117 ALA B CA 1
ATOM 2048 C C . ALA B 1 117 ? -7.867 21.094 0.872 1 98.38 117 ALA B C 1
ATOM 2050 O O . ALA B 1 117 ? -8.961 21.266 0.32 1 98.38 117 ALA B O 1
ATOM 2051 N N . SER B 1 118 ? -6.91 20.234 0.412 1 98.44 118 SER B N 1
ATOM 2052 C CA . SER B 1 118 ? -7.137 19.453 -0.794 1 98.44 118 SER B CA 1
ATOM 2053 C C . SER B 1 118 ? -6.586 18.031 -0.637 1 98.44 118 SER B C 1
ATOM 2055 O O . SER B 1 118 ? -5.727 17.781 0.21 1 98.44 118 SER B O 1
ATOM 2057 N N . ALA B 1 119 ? -7.203 17.156 -1.491 1 98.25 119 ALA B N 1
ATOM 2058 C CA . ALA B 1 119 ? -6.816 15.742 -1.461 1 98.25 119 ALA B CA 1
ATOM 2059 C C . ALA B 1 119 ? -6.711 15.172 -2.873 1 98.25 119 ALA B C 1
ATOM 2061 O O . ALA B 1 119 ? -7.504 15.523 -3.75 1 98.25 119 ALA B O 1
ATOM 2062 N N . GLN B 1 120 ? -5.719 14.367 -3.062 1 98 120 GLN B N 1
ATOM 2063 C CA . GLN B 1 120 ? -5.559 13.586 -4.285 1 98 120 GLN B CA 1
ATOM 2064 C C . GLN B 1 120 ? -5.191 12.141 -3.971 1 98 120 GLN B C 1
ATOM 2066 O O . GLN B 1 120 ? -4.477 11.867 -3.004 1 98 120 GLN B O 1
ATOM 2071 N N . TYR B 1 121 ? -5.738 11.258 -4.789 1 97 121 TYR B N 1
ATOM 2072 C CA . TYR B 1 121 ? -5.43 9.844 -4.629 1 97 121 TYR B CA 1
ATOM 2073 C C . TYR B 1 121 ? -4.844 9.266 -5.914 1 97 121 TYR B C 1
ATOM 2075 O O . TYR B 1 121 ? -5.512 9.242 -6.953 1 97 121 TYR B O 1
ATOM 2083 N N . GLN B 1 122 ? -3.559 8.812 -5.809 1 96 122 GLN B N 1
ATOM 2084 C CA . GLN B 1 122 ? -2.863 8.258 -6.965 1 96 122 GLN B CA 1
ATOM 2085 C C . GLN B 1 122 ? -1.951 7.109 -6.559 1 96 122 GLN B C 1
ATOM 2087 O O . GLN B 1 122 ? -1.255 7.188 -5.547 1 96 122 GLN B O 1
ATOM 2092 N N . ASP B 1 123 ? -2.031 6.031 -7.293 1 94.62 123 ASP B N 1
ATOM 2093 C CA . ASP B 1 123 ? -1.141 4.887 -7.113 1 94.62 123 ASP B CA 1
ATOM 2094 C C . ASP B 1 123 ? -1.188 4.375 -5.676 1 94.62 123 ASP B C 1
ATOM 2096 O O . ASP B 1 123 ? -0.152 4.051 -5.094 1 94.62 123 ASP B O 1
ATOM 2100 N N . GLY B 1 124 ? -2.365 4.438 -5.145 1 95.06 124 GLY B N 1
ATOM 2101 C CA . GLY B 1 124 ? -2.578 3.869 -3.824 1 95.06 124 GLY B CA 1
ATOM 2102 C C . GLY B 1 124 ? -2.115 4.777 -2.701 1 95.06 124 GLY B C 1
ATOM 2103 O O . GLY B 1 124 ? -1.966 4.34 -1.56 1 95.06 124 GLY B O 1
ATOM 2104 N N . VAL B 1 125 ? -1.814 6.043 -3.076 1 96.19 125 VAL B N 1
ATOM 2105 C CA . VAL B 1 125 ? -1.364 6.996 -2.068 1 96.19 125 VAL B CA 1
ATOM 2106 C C . VAL B 1 125 ? -2.32 8.188 -2.021 1 96.19 125 VAL B C 1
ATOM 2108 O O . VAL B 1 125 ? -2.594 8.812 -3.049 1 96.19 125 VAL B O 1
ATOM 2111 N N . LEU B 1 126 ? -2.809 8.453 -0.803 1 97.62 126 LEU B N 1
ATOM 2112 C CA . LEU B 1 126 ? -3.572 9.672 -0.549 1 97.62 126 LEU B CA 1
ATOM 2113 C C . LEU B 1 126 ? -2.646 10.836 -0.195 1 97.62 126 LEU B C 1
ATOM 2115 O O . LEU B 1 126 ? -1.835 10.727 0.728 1 97.62 126 LEU B O 1
ATOM 2119 N N . SER B 1 127 ? -2.77 11.891 -0.97 1 98.12 127 SER B N 1
ATOM 2120 C CA . SER B 1 127 ? -2.006 13.102 -0.685 1 98.12 127 SER B CA 1
ATOM 2121 C C . SER B 1 127 ? -2.916 14.227 -0.211 1 98.12 127 SER B C 1
ATOM 2123 O O . SER B 1 127 ? -3.869 14.594 -0.902 1 98.12 127 SER B O 1
ATOM 2125 N N . LEU B 1 128 ? -2.57 14.766 0.932 1 98.62 128 LEU B N 1
ATOM 2126 C CA . LEU B 1 128 ? -3.328 15.898 1.457 1 98.62 128 LEU B CA 1
ATOM 2127 C C . LEU B 1 128 ? -2.459 17.141 1.526 1 98.62 128 LEU B C 1
ATOM 2129 O O . LEU B 1 128 ? -1.287 17.078 1.901 1 98.62 128 LEU B O 1
ATOM 2133 N N . THR B 1 129 ? -3 18.219 1.131 1 98.62 129 THR B N 1
ATOM 2134 C CA . T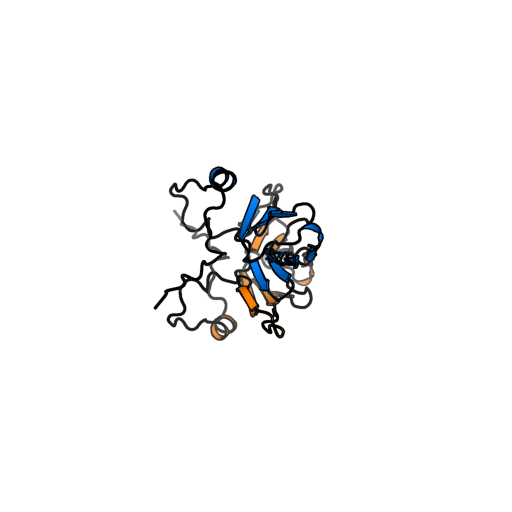HR B 1 129 ? -2.475 19.547 1.432 1 98.62 129 THR B CA 1
ATOM 2135 C C . THR B 1 129 ? -3.355 20.25 2.455 1 98.62 129 THR B C 1
ATOM 2137 O O . THR B 1 129 ? -4.543 20.484 2.213 1 98.62 129 THR B O 1
ATOM 2140 N N . LEU B 1 130 ? -2.713 20.625 3.578 1 98.62 130 LEU B N 1
ATOM 2141 C CA . LEU B 1 130 ? -3.465 21.156 4.715 1 98.62 130 LEU B CA 1
ATOM 2142 C C . LEU B 1 130 ? -2.947 22.531 5.121 1 98.62 130 LEU B C 1
ATOM 2144 O O . LEU B 1 130 ? -2.072 22.625 5.984 1 98.62 130 LEU B O 1
ATOM 2148 N N . PRO B 1 131 ? -3.539 23.547 4.578 1 98.56 131 PRO B N 1
ATOM 2149 C CA . PRO B 1 131 ? -3.09 24.891 4.926 1 98.56 131 PRO B CA 1
ATOM 2150 C C . PRO B 1 131 ? -3.361 25.25 6.387 1 98.56 131 PRO B C 1
ATOM 2152 O O . PRO B 1 131 ? -4.402 24.875 6.934 1 98.56 131 PRO B O 1
ATOM 2155 N N . LYS B 1 132 ? -2.375 25.938 6.945 1 97.19 132 LYS B N 1
ATOM 2156 C CA . LYS B 1 132 ? -2.533 26.453 8.305 1 97.19 132 LYS B CA 1
ATOM 2157 C C . LYS B 1 132 ? -3.51 27.625 8.344 1 97.19 132 LYS B C 1
ATOM 2159 O O . LYS B 1 132 ? -3.523 28.453 7.434 1 97.19 132 LYS B O 1
ATOM 2164 N N . LYS B 1 133 ? -4.262 27.656 9.398 1 94.81 133 LYS B N 1
ATOM 2165 C CA . LYS B 1 133 ? -5.113 28.828 9.57 1 94.81 133 LYS B CA 1
ATOM 2166 C C . LYS B 1 133 ? -4.285 30.062 9.945 1 94.81 133 LYS B C 1
ATOM 2168 O O . LYS B 1 133 ? -3.342 29.953 10.734 1 94.81 133 LYS B O 1
ATOM 2173 N N . ALA B 1 134 ? -4.609 31.141 9.32 1 84 134 ALA B N 1
ATOM 2174 C CA . ALA B 1 134 ? -3.932 32.406 9.648 1 84 134 ALA B CA 1
ATOM 2175 C C . ALA B 1 134 ? -4.133 32.75 11.117 1 84 134 ALA B C 1
ATOM 2177 O O . ALA B 1 134 ? -5.191 32.5 11.688 1 84 134 ALA B O 1
ATOM 2178 N N . SER B 1 135 ? -3.023 32.844 11.844 1 70.62 135 SER B N 1
ATOM 2179 C CA . SER B 1 135 ? -3.115 33.281 13.234 1 70.62 135 SER B CA 1
ATOM 2180 C C . SER B 1 1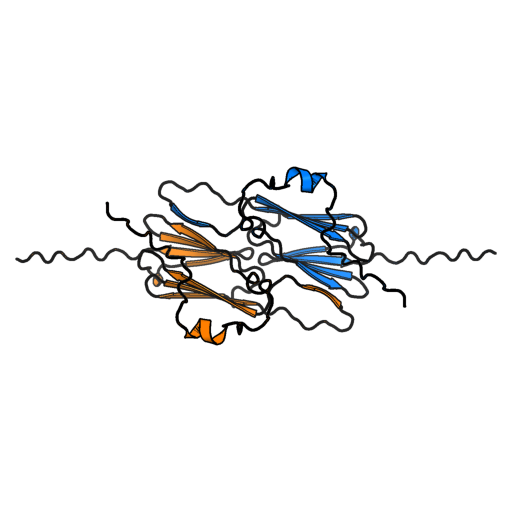35 ? -3.965 34.531 13.367 1 70.62 135 SER B C 1
ATOM 2182 O O . SER B 1 135 ? -3.865 35.438 12.539 1 70.62 135 SER B O 1
ATOM 2184 N N . SER B 1 136 ? -5.113 34.375 13.773 1 54.97 136 SER B N 1
ATOM 2185 C CA . SER B 1 136 ? -5.809 35.625 14.102 1 54.97 136 SER B CA 1
ATOM 2186 C C . SER B 1 136 ? -4.895 36.594 14.836 1 54.97 136 SER B C 1
ATOM 2188 O O . SER B 1 136 ? -4.215 36.219 15.797 1 54.97 136 SER B O 1
ATOM 2190 N N . GLU B 1 137 ? -4.16 37.406 14.117 1 50.75 137 GLU B N 1
ATOM 2191 C CA . GLU B 1 137 ? -3.479 38.5 14.812 1 50.75 137 GLU B CA 1
ATOM 2192 C C . GLU B 1 137 ? -4.172 38.812 16.141 1 50.75 137 GLU B C 1
ATOM 2194 O O . GLU B 1 137 ? -5.387 39.031 16.172 1 50.75 137 GLU B O 1
ATOM 2199 N N . LYS B 1 138 ? -3.732 38.25 17.219 1 51.53 138 LYS B N 1
ATOM 2200 C CA . LYS B 1 138 ? -4.152 38.75 18.531 1 51.53 138 LYS B CA 1
ATOM 2201 C C . LYS B 1 138 ? -4.43 40.25 18.5 1 51.53 138 LYS B C 1
ATOM 2203 O O . LYS B 1 138 ? -3.553 41.031 18.141 1 51.53 138 LYS B O 1
ATOM 2208 N N . LYS B 1 139 ? -5.539 40.625 18.188 1 53.44 139 LYS B N 1
ATOM 2209 C CA . LYS B 1 139 ? -6.004 41.969 18.375 1 53.44 139 LYS B CA 1
ATOM 2210 C C . LYS B 1 139 ? -5.512 42.562 19.703 1 53.44 139 LYS B C 1
ATOM 2212 O O . LYS B 1 139 ? -5.863 42.062 20.766 1 53.44 139 LYS B O 1
ATOM 2217 N N . LYS B 1 140 ? -4.27 42.906 19.688 1 54.22 140 LYS B N 1
ATOM 2218 C CA . LYS B 1 140 ? -3.826 43.688 20.828 1 54.22 140 LYS B CA 1
ATOM 2219 C C . LYS B 1 140 ? -4.848 44.75 21.203 1 54.22 140 LYS B C 1
ATOM 2221 O O . LYS B 1 140 ? -5.191 45.594 20.375 1 54.22 140 LYS B O 1
ATOM 2226 N N . LEU B 1 141 ? -5.645 44.375 22.016 1 55.97 141 LEU B N 1
ATOM 2227 C CA . LEU B 1 141 ? -6.504 45.438 22.547 1 55.97 141 LEU B CA 1
ATOM 2228 C C . LEU B 1 141 ? -5.668 46.594 23.078 1 55.97 141 LEU B C 1
ATOM 2230 O O . LEU B 1 141 ? -4.809 46.375 23.938 1 55.97 141 LEU B O 1
ATOM 2234 N N . THR B 1 142 ? -5.293 47.375 22.219 1 55.31 142 THR B N 1
ATOM 2235 C CA . THR B 1 142 ? -4.695 48.594 22.766 1 55.31 142 THR B CA 1
ATOM 2236 C C . THR B 1 142 ? -5.664 49.312 23.703 1 55.31 142 THR B C 1
ATOM 2238 O O . THR B 1 142 ? -6.832 49.5 23.375 1 55.31 142 THR B O 1
ATOM 2241 N N . ILE B 1 143 ? -5.461 48.969 24.969 1 59.75 143 ILE B N 1
ATOM 2242 C CA . ILE B 1 143 ? -6.219 49.781 25.891 1 59.75 143 ILE B CA 1
ATOM 2243 C C . ILE B 1 143 ? -6.027 51.25 25.547 1 59.75 143 ILE B C 1
ATOM 2245 O O . ILE B 1 143 ? -4.891 51.75 25.422 1 59.75 143 ILE B O 1
ATOM 2249 N N . GLY B 1 144 ? -6.891 51.719 24.75 1 48.12 144 GLY B N 1
ATOM 2250 C CA . GLY B 1 144 ? -6.941 53.188 24.672 1 48.12 144 GLY B CA 1
ATOM 2251 C C . GLY B 1 144 ? -7.031 53.844 26.047 1 48.12 144 GLY B C 1
ATOM 2252 O O . GLY B 1 144 ? -7.441 53.188 27.016 1 48.12 144 GLY B O 1
#

Radius of gyration: 23.98 Å; Cα contacts (8 Å, |Δi|>4): 478; chains: 2; bounding box: 40×105×61 Å